Protein AF-A0A3D1F2I0-F1 (afdb_monomer)

Structure (mmCIF, N/CA/C/O backbone):
data_AF-A0A3D1F2I0-F1
#
_entry.id   AF-A0A3D1F2I0-F1
#
loop_
_atom_site.group_PDB
_atom_site.id
_atom_site.type_symbol
_atom_site.label_atom_id
_atom_site.label_alt_id
_atom_site.label_comp_id
_atom_site.label_asym_id
_atom_site.label_entity_id
_atom_site.label_seq_id
_atom_site.pdbx_PDB_ins_code
_atom_site.Cartn_x
_atom_site.Cartn_y
_atom_site.Cartn_z
_atom_site.occupancy
_atom_site.B_iso_or_equiv
_atom_site.auth_seq_id
_atom_site.auth_comp_id
_atom_site.auth_asym_id
_atom_site.auth_atom_id
_atom_site.pdbx_PDB_model_num
ATOM 1 N N . MET A 1 1 ? 7.885 3.239 -92.927 1.00 44.06 1 MET A N 1
ATOM 2 C CA . MET A 1 1 ? 8.370 4.232 -91.947 1.00 44.06 1 MET A CA 1
ATOM 3 C C . MET A 1 1 ? 7.598 3.978 -90.660 1.00 44.06 1 MET A C 1
ATOM 5 O O . MET A 1 1 ? 6.400 4.213 -90.632 1.00 44.06 1 MET A O 1
ATOM 9 N N . TYR A 1 2 ? 8.235 3.319 -89.693 1.00 41.97 2 TYR A N 1
ATOM 10 C CA . TYR A 1 2 ? 7.619 2.844 -88.450 1.00 41.97 2 TYR A CA 1
ATOM 11 C C . TYR A 1 2 ? 7.622 3.965 -87.402 1.00 41.97 2 TYR A C 1
ATOM 13 O O . TYR A 1 2 ? 8.656 4.599 -87.220 1.00 41.97 2 TYR A O 1
ATOM 21 N N . PHE A 1 3 ? 6.512 4.175 -86.692 1.00 39.06 3 PHE A N 1
ATOM 22 C CA . PHE A 1 3 ? 6.498 4.907 -85.421 1.00 39.06 3 PHE A CA 1
ATOM 23 C C . PHE A 1 3 ? 5.594 4.172 -84.427 1.00 39.06 3 PHE A C 1
ATOM 25 O O . PHE A 1 3 ? 4.373 4.289 -84.451 1.00 39.06 3 PHE A O 1
ATOM 32 N N . THR A 1 4 ? 6.220 3.380 -83.563 1.00 42.69 4 THR A N 1
ATOM 33 C CA . THR A 1 4 ? 5.645 2.844 -82.326 1.00 42.69 4 THR A CA 1
ATOM 34 C C . THR A 1 4 ? 5.997 3.799 -81.189 1.00 42.69 4 THR A C 1
ATOM 36 O O . THR A 1 4 ? 7.173 3.971 -80.875 1.00 42.69 4 THR A O 1
ATOM 39 N N . ILE A 1 5 ? 4.991 4.424 -80.573 1.00 47.06 5 ILE A N 1
ATOM 40 C CA . ILE A 1 5 ? 5.146 5.198 -79.335 1.00 47.06 5 ILE A CA 1
ATOM 41 C C . ILE A 1 5 ? 5.092 4.201 -78.173 1.00 47.06 5 ILE A C 1
ATOM 43 O O . ILE A 1 5 ? 4.037 3.653 -77.861 1.00 47.06 5 ILE A O 1
ATOM 47 N N . GLY A 1 6 ? 6.249 3.926 -77.574 1.00 39.78 6 GLY A N 1
ATOM 48 C CA . GLY A 1 6 ? 6.365 3.141 -76.349 1.00 39.78 6 GLY A CA 1
ATOM 49 C C . GLY A 1 6 ? 6.019 3.999 -75.136 1.00 39.78 6 GLY A C 1
ATOM 50 O O . GLY A 1 6 ? 6.684 4.994 -74.863 1.00 39.78 6 GLY A O 1
ATOM 51 N N . CYS A 1 7 ? 4.976 3.610 -74.408 1.00 41.09 7 CYS A N 1
ATOM 52 C CA . CYS A 1 7 ? 4.617 4.193 -73.122 1.00 41.09 7 CYS A CA 1
ATOM 53 C C . CYS A 1 7 ? 5.521 3.571 -72.044 1.00 41.09 7 CYS A C 1
ATOM 55 O O . CYS A 1 7 ? 5.346 2.409 -71.686 1.00 41.09 7 CYS A O 1
ATOM 57 N N . LEU A 1 8 ? 6.519 4.316 -71.558 1.00 40.94 8 LEU A N 1
ATOM 58 C CA . LEU A 1 8 ? 7.359 3.896 -70.434 1.00 40.94 8 LEU A CA 1
ATOM 59 C C . LEU A 1 8 ? 6.608 4.183 -69.124 1.00 40.94 8 LEU A C 1
ATOM 61 O O . LEU A 1 8 ? 6.589 5.309 -68.633 1.00 40.94 8 LEU A O 1
ATOM 65 N N . SER A 1 9 ? 5.965 3.169 -68.5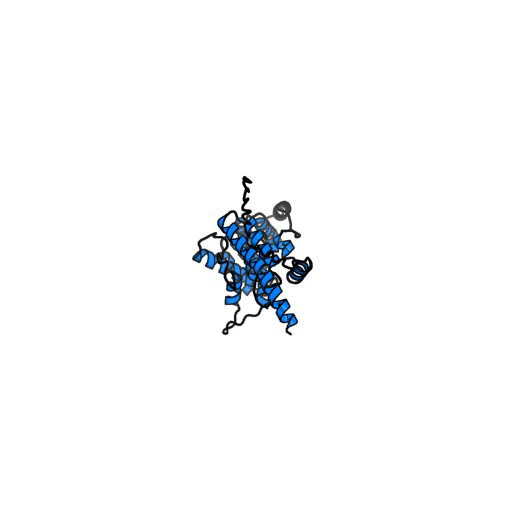53 1.00 44.28 9 SER A N 1
ATOM 66 C CA . SER A 1 9 ? 5.454 3.218 -67.183 1.00 44.28 9 SER A CA 1
ATOM 67 C C . SER A 1 9 ? 6.611 2.993 -66.205 1.00 44.28 9 SER A C 1
ATOM 69 O O . SER A 1 9 ? 7.047 1.858 -66.009 1.00 44.28 9 SER A O 1
ATOM 71 N N . LEU A 1 10 ? 7.119 4.070 -65.594 1.00 44.94 10 LEU A N 1
ATOM 72 C CA . LEU A 1 10 ? 7.997 3.987 -64.424 1.00 44.94 10 LEU A CA 1
ATOM 73 C C . LEU A 1 10 ? 7.188 3.414 -63.246 1.00 44.94 10 LEU A C 1
ATOM 75 O O . LEU A 1 10 ? 6.379 4.119 -62.644 1.00 44.94 10 LEU A O 1
ATOM 79 N N . LEU A 1 11 ? 7.412 2.144 -62.898 1.00 45.56 11 LEU A N 1
ATOM 80 C CA . LEU A 1 11 ? 7.048 1.636 -61.577 1.00 45.56 11 LEU A CA 1
ATOM 81 C C . LEU A 1 11 ? 8.042 2.212 -60.564 1.00 45.56 11 LEU A C 1
ATOM 83 O O . LEU A 1 11 ? 9.173 1.745 -60.448 1.00 45.56 11 LEU A O 1
ATOM 87 N N . ALA A 1 12 ? 7.618 3.235 -59.827 1.00 46.94 12 ALA A N 1
ATOM 88 C CA . ALA A 1 12 ? 8.299 3.656 -58.615 1.00 46.94 12 ALA A CA 1
ATOM 89 C C . ALA A 1 12 ? 8.038 2.601 -57.529 1.00 46.94 12 ALA A C 1
ATOM 91 O O . ALA A 1 12 ? 7.019 2.632 -56.842 1.00 46.94 12 ALA A O 1
ATOM 92 N N . THR A 1 13 ? 8.943 1.633 -57.394 1.00 48.28 13 THR A N 1
ATOM 93 C CA . THR A 1 13 ? 8.985 0.739 -56.235 1.00 48.28 13 THR A CA 1
ATOM 94 C C . THR A 1 13 ? 9.363 1.560 -55.009 1.00 48.28 13 THR A C 1
ATOM 96 O O . THR A 1 13 ? 10.539 1.821 -54.756 1.00 48.28 13 THR A O 1
ATOM 99 N N . THR A 1 14 ? 8.360 2.002 -54.255 1.00 50.38 14 THR A N 1
ATOM 100 C CA . THR A 1 14 ? 8.545 2.544 -52.911 1.00 50.38 14 THR A CA 1
ATOM 101 C C . THR A 1 14 ? 9.116 1.435 -52.033 1.00 50.38 14 THR A C 1
ATOM 103 O O . THR A 1 14 ? 8.399 0.514 -51.642 1.00 50.38 14 THR A O 1
ATOM 106 N N . LEU A 1 15 ? 10.419 1.504 -51.761 1.00 45.72 15 LEU A N 1
ATOM 107 C CA . LEU A 1 15 ? 11.081 0.716 -50.728 1.00 45.72 15 LEU A CA 1
ATOM 108 C C . LEU A 1 15 ? 10.482 1.133 -49.382 1.00 45.72 15 LEU A C 1
ATOM 110 O O . LEU A 1 15 ? 10.915 2.107 -48.770 1.00 45.72 15 LEU A O 1
ATOM 114 N N . LEU A 1 16 ? 9.439 0.425 -48.949 1.00 46.50 16 LEU A N 1
ATOM 115 C CA . LEU A 1 16 ? 9.000 0.481 -47.564 1.00 46.50 16 LEU A CA 1
ATOM 116 C C . LEU A 1 16 ? 10.173 -0.028 -46.715 1.00 46.50 16 LEU A C 1
ATOM 118 O O . LEU A 1 16 ? 10.700 -1.105 -47.015 1.00 46.50 16 LEU A O 1
ATOM 122 N N . PRO A 1 17 ? 10.634 0.724 -45.701 1.00 43.97 17 PRO A N 1
ATOM 123 C CA . PRO A 1 17 ? 11.661 0.223 -44.807 1.00 43.97 17 PRO A CA 1
ATOM 124 C C . PRO A 1 17 ? 11.148 -1.075 -44.186 1.00 43.97 17 PRO A C 1
ATOM 126 O O . PRO A 1 17 ? 10.038 -1.117 -43.656 1.00 43.97 17 PRO A O 1
ATOM 129 N N . ASN A 1 18 ? 11.958 -2.130 -44.301 1.00 41.53 18 ASN A N 1
ATOM 130 C CA . ASN A 1 18 ? 11.764 -3.402 -43.620 1.00 41.53 18 ASN A CA 1
ATOM 131 C C . ASN A 1 18 ? 11.597 -3.108 -42.126 1.00 41.53 18 ASN A C 1
ATOM 133 O O . ASN A 1 18 ? 12.578 -2.939 -41.403 1.00 41.53 18 ASN A O 1
ATOM 137 N N . GLN A 1 19 ? 10.355 -3.021 -41.658 1.00 46.47 19 GLN A N 1
ATOM 138 C CA . GLN A 1 19 ? 10.076 -3.184 -40.246 1.00 46.47 19 GLN A CA 1
ATOM 139 C C . GLN A 1 19 ? 10.344 -4.656 -39.972 1.00 46.47 19 GLN A C 1
ATOM 141 O O . GLN A 1 19 ? 9.525 -5.516 -40.290 1.00 46.47 19 GLN A O 1
ATOM 146 N N . GLN A 1 20 ? 11.542 -4.951 -39.466 1.00 43.06 20 GLN A N 1
ATOM 147 C CA . GLN A 1 20 ? 11.802 -6.221 -38.812 1.00 43.06 20 GLN A CA 1
ATOM 148 C C . GLN A 1 20 ? 10.782 -6.334 -37.682 1.00 43.06 20 GLN A C 1
ATOM 150 O O . GLN A 1 20 ? 10.928 -5.733 -36.621 1.00 43.06 20 GLN A O 1
ATOM 155 N N . LEU A 1 21 ? 9.700 -7.059 -37.950 1.00 39.22 21 LEU A N 1
ATOM 156 C CA . LEU A 1 21 ? 8.831 -7.583 -36.919 1.00 39.22 21 LEU A CA 1
ATOM 157 C C . LEU A 1 21 ? 9.685 -8.605 -36.176 1.00 39.22 21 LEU A C 1
ATOM 159 O O . LEU A 1 21 ? 9.791 -9.757 -36.595 1.00 39.22 21 LEU A O 1
ATOM 163 N N . ASN A 1 22 ? 10.359 -8.159 -35.117 1.00 44.41 22 ASN A N 1
ATOM 164 C CA . ASN A 1 22 ? 10.909 -9.064 -34.126 1.00 44.41 22 ASN A CA 1
ATOM 165 C C . ASN A 1 22 ? 9.709 -9.814 -33.550 1.00 44.41 22 ASN A C 1
ATOM 167 O O . ASN A 1 22 ? 8.973 -9.294 -32.717 1.00 44.41 22 ASN A O 1
ATOM 171 N N . ALA A 1 23 ? 9.449 -11.012 -34.065 1.00 41.16 23 ALA A N 1
ATOM 172 C CA . ALA A 1 23 ? 8.547 -11.949 -33.431 1.00 41.16 23 ALA A CA 1
ATOM 173 C C . ALA A 1 23 ? 9.254 -12.410 -32.155 1.00 41.16 23 ALA A C 1
ATOM 175 O O . ALA A 1 23 ? 10.029 -13.363 -32.168 1.00 41.16 23 ALA A O 1
ATOM 176 N N . CYS A 1 24 ? 9.081 -11.670 -31.066 1.00 53.47 24 CYS A N 1
ATOM 177 C CA . CYS A 1 24 ? 9.598 -12.099 -29.779 1.00 53.47 24 CYS A CA 1
ATOM 178 C C . CYS A 1 24 ? 8.828 -13.362 -29.379 1.00 53.47 24 CYS A C 1
ATOM 180 O O . CYS A 1 24 ? 7.626 -13.477 -29.627 1.00 53.47 24 CYS A O 1
ATOM 182 N N . ALA A 1 25 ? 9.533 -14.341 -28.820 1.00 46.47 25 ALA A N 1
ATOM 183 C CA . ALA A 1 25 ? 8.951 -15.595 -28.366 1.00 46.47 25 ALA A CA 1
ATOM 184 C C . ALA A 1 25 ? 8.123 -15.343 -27.095 1.00 46.47 25 ALA A C 1
ATOM 186 O O . ALA A 1 25 ? 8.562 -15.612 -25.982 1.00 46.47 25 ALA A O 1
ATOM 187 N N . TRP A 1 26 ? 6.947 -14.737 -27.260 1.00 58.66 26 TRP A N 1
ATOM 188 C CA . TRP A 1 26 ? 5.957 -14.587 -26.205 1.00 58.66 26 TRP A CA 1
ATOM 189 C C . TRP A 1 26 ? 5.126 -15.862 -26.166 1.00 58.66 26 TRP A C 1
ATOM 191 O O . TRP A 1 26 ? 4.316 -16.109 -27.060 1.00 58.66 26 TRP A O 1
ATOM 201 N N . ASP A 1 27 ? 5.311 -16.665 -25.129 1.00 53.78 27 ASP A N 1
ATOM 202 C CA . ASP A 1 27 ? 4.485 -17.835 -24.878 1.00 53.78 27 ASP A CA 1
ATOM 203 C C . ASP A 1 27 ? 3.740 -17.725 -23.544 1.00 53.78 27 ASP A C 1
ATOM 205 O O . ASP A 1 27 ? 3.963 -16.844 -22.705 1.00 53.78 27 ASP A O 1
ATOM 209 N N . TYR A 1 28 ? 2.772 -18.619 -23.375 1.00 53.56 28 TYR A N 1
ATOM 210 C CA . TYR A 1 28 ? 2.007 -18.732 -22.140 1.00 53.56 28 TYR A CA 1
ATOM 211 C C . TYR A 1 28 ? 2.905 -19.105 -20.946 1.00 53.56 28 TYR A C 1
ATOM 213 O O . TYR A 1 28 ? 2.642 -18.684 -19.814 1.00 53.56 28 TYR A O 1
ATOM 221 N N . ASP A 1 29 ? 3.988 -19.836 -21.213 1.00 55.31 29 ASP A N 1
ATOM 222 C CA . ASP A 1 29 ? 4.921 -20.345 -20.212 1.00 55.31 29 ASP A CA 1
ATOM 223 C C . ASP A 1 29 ? 5.680 -19.210 -19.521 1.00 55.31 29 ASP A C 1
ATOM 225 O O . ASP A 1 29 ? 5.807 -19.218 -18.296 1.00 55.31 29 ASP A O 1
ATOM 229 N N . THR A 1 30 ? 6.042 -18.150 -20.250 1.00 66.31 30 THR A N 1
ATOM 230 C CA . THR A 1 30 ? 6.640 -16.939 -19.671 1.00 66.31 30 THR A CA 1
ATOM 231 C C . THR A 1 30 ? 5.743 -16.336 -18.586 1.00 66.31 30 THR A C 1
ATOM 233 O O . THR A 1 30 ? 6.199 -16.084 -17.472 1.00 66.31 30 THR A O 1
ATOM 236 N N . ILE A 1 31 ? 4.440 -16.173 -18.849 1.00 64.81 31 ILE A N 1
ATOM 237 C CA . ILE A 1 31 ? 3.486 -15.627 -17.865 1.00 64.81 31 ILE A CA 1
ATOM 238 C C . ILE A 1 31 ? 3.299 -16.583 -16.681 1.00 64.81 31 ILE A C 1
ATOM 240 O O . ILE A 1 31 ? 3.189 -16.127 -15.538 1.00 64.81 31 ILE A O 1
ATOM 244 N N . ALA A 1 32 ? 3.241 -17.892 -16.935 1.00 65.88 32 ALA A N 1
ATOM 245 C CA . ALA A 1 32 ? 3.118 -18.897 -15.885 1.00 65.88 32 ALA A CA 1
ATOM 246 C C . ALA A 1 32 ? 4.327 -18.869 -14.932 1.00 65.88 32 ALA A C 1
ATOM 248 O O . ALA A 1 32 ? 4.151 -18.900 -13.712 1.00 65.88 32 ALA A O 1
ATOM 249 N N . MET A 1 33 ? 5.538 -18.710 -15.473 1.00 70.12 33 MET A N 1
ATOM 250 C CA . MET A 1 33 ? 6.770 -18.570 -14.697 1.00 70.12 33 MET A CA 1
ATOM 251 C C . MET A 1 33 ? 6.784 -17.289 -13.851 1.00 70.12 33 MET A C 1
ATOM 253 O O . MET A 1 33 ? 7.115 -17.348 -12.663 1.00 70.12 33 MET A O 1
ATOM 257 N N . GLU A 1 34 ? 6.382 -16.137 -14.408 1.00 72.62 34 GLU A N 1
ATOM 258 C CA . GLU A 1 34 ? 6.327 -14.891 -13.622 1.00 72.62 34 GLU A CA 1
ATOM 259 C C . GLU A 1 34 ? 5.325 -15.014 -12.456 1.00 72.62 34 GLU A C 1
ATOM 261 O O . GLU A 1 34 ? 5.609 -14.592 -11.332 1.00 72.62 34 GLU A O 1
ATOM 266 N N . ARG A 1 35 ? 4.171 -15.655 -12.702 1.00 76.50 35 ARG A N 1
ATOM 267 C CA . ARG A 1 35 ? 3.141 -15.923 -11.682 1.00 76.50 35 ARG A CA 1
ATOM 268 C C . ARG A 1 35 ? 3.618 -16.876 -10.590 1.00 76.50 35 ARG A C 1
ATOM 270 O O . ARG A 1 35 ? 3.221 -16.710 -9.443 1.00 76.50 35 ARG A O 1
ATOM 277 N N . GLN A 1 36 ? 4.472 -17.848 -10.907 1.00 78.69 36 GLN A N 1
ATOM 278 C CA . GLN A 1 36 ? 5.067 -18.712 -9.885 1.00 78.69 36 GLN A CA 1
ATOM 279 C C . GLN A 1 36 ? 5.984 -17.914 -8.945 1.00 78.69 36 GLN A C 1
ATOM 281 O O . GLN A 1 36 ? 6.032 -18.180 -7.744 1.00 78.69 36 GLN A O 1
ATOM 286 N N . ARG A 1 37 ? 6.714 -16.931 -9.484 1.00 73.94 37 ARG A N 1
ATOM 287 C CA . ARG A 1 37 ? 7.672 -16.115 -8.725 1.00 73.94 37 ARG A CA 1
ATOM 288 C C . ARG A 1 37 ? 6.997 -15.051 -7.864 1.00 73.94 37 ARG A C 1
ATOM 290 O O . ARG A 1 37 ? 7.435 -14.822 -6.736 1.00 73.94 37 ARG A O 1
ATOM 297 N N . PHE A 1 38 ? 5.942 -14.431 -8.383 1.00 78.00 38 PHE A N 1
ATOM 298 C CA . PHE A 1 38 ? 5.102 -13.479 -7.662 1.00 78.00 38 PHE A CA 1
ATOM 299 C C . PHE A 1 38 ? 3.643 -13.947 -7.691 1.00 78.00 38 PHE A C 1
ATOM 301 O O . PHE A 1 38 ? 2.839 -13.403 -8.459 1.00 78.00 38 PHE A O 1
ATOM 308 N N . PRO A 1 39 ? 3.292 -14.955 -6.867 1.00 79.81 39 PRO A N 1
ATOM 309 C CA . PRO A 1 39 ? 1.919 -15.422 -6.768 1.00 79.81 39 PRO A CA 1
ATOM 310 C C . PRO A 1 39 ? 0.987 -14.258 -6.452 1.00 79.81 39 PRO A C 1
ATOM 312 O O . PRO A 1 39 ? 1.333 -13.378 -5.664 1.00 79.81 39 PRO A O 1
ATOM 315 N N . GLU A 1 40 ? -0.197 -14.264 -7.061 1.00 85.25 40 GLU A N 1
ATOM 316 C CA . GLU A 1 40 ? -1.268 -13.287 -6.829 1.00 85.25 40 GLU A CA 1
ATOM 317 C C . GLU A 1 40 ? -1.004 -11.867 -7.355 1.00 85.25 40 GLU A C 1
ATOM 319 O O . GLU A 1 40 ? -1.910 -11.035 -7.323 1.00 85.25 40 GLU A O 1
ATOM 324 N N . ALA A 1 41 ? 0.199 -11.552 -7.855 1.00 88.81 41 ALA A N 1
ATOM 325 C CA . ALA A 1 41 ? 0.503 -10.207 -8.345 1.00 88.81 41 ALA A CA 1
ATOM 326 C C . ALA A 1 41 ? -0.413 -9.804 -9.503 1.00 88.81 41 ALA A C 1
ATOM 328 O O . ALA A 1 41 ? -0.938 -8.695 -9.532 1.00 88.81 41 ALA A O 1
ATOM 329 N N . HIS A 1 42 ? -0.651 -10.726 -10.435 1.00 88.06 42 HIS A N 1
ATOM 330 C CA . HIS A 1 42 ? -1.567 -10.486 -11.540 1.00 88.06 42 HIS A CA 1
ATOM 331 C C . HIS A 1 42 ? -2.999 -10.252 -11.046 1.00 88.06 42 HIS A C 1
ATOM 333 O O . HIS A 1 42 ? -3.621 -9.265 -11.429 1.00 88.06 42 HIS A O 1
ATOM 339 N N . GLU A 1 43 ? -3.493 -11.138 -10.184 1.00 90.69 43 GLU A N 1
ATOM 340 C CA . GLU A 1 43 ? -4.825 -11.108 -9.584 1.00 90.69 43 GLU A CA 1
ATOM 341 C C . GLU A 1 43 ? -5.065 -9.795 -8.829 1.00 90.69 43 GLU A C 1
ATOM 343 O O . GLU A 1 43 ? -6.107 -9.163 -8.999 1.00 90.69 43 GLU A O 1
ATOM 348 N N . LEU A 1 44 ? -4.079 -9.341 -8.054 1.00 93.50 44 LEU A N 1
ATOM 349 C CA . LEU A 1 44 ? -4.131 -8.076 -7.327 1.00 93.50 44 LEU A CA 1
ATOM 350 C C . LEU A 1 44 ? -4.130 -6.873 -8.272 1.00 93.50 44 LEU A C 1
ATOM 352 O O . LEU A 1 44 ? -4.969 -5.996 -8.098 1.00 93.50 44 LEU A O 1
ATOM 356 N N . ILE A 1 45 ? -3.271 -6.846 -9.300 1.00 93.44 45 ILE A N 1
ATOM 357 C CA . ILE A 1 45 ? -3.237 -5.756 -10.297 1.00 93.44 45 ILE A CA 1
ATOM 358 C C . ILE A 1 45 ? -4.595 -5.606 -10.995 1.00 93.44 45 ILE A C 1
ATOM 360 O O . ILE A 1 45 ? -5.087 -4.492 -11.176 1.00 93.44 45 ILE A O 1
ATOM 364 N N . VAL A 1 46 ? -5.221 -6.716 -11.393 1.00 90.56 46 VAL A N 1
ATOM 365 C CA . VAL A 1 46 ? -6.501 -6.678 -12.122 1.00 90.56 46 VAL A CA 1
ATOM 366 C C . VAL A 1 46 ? -7.723 -6.608 -11.202 1.00 90.56 46 VAL A C 1
ATOM 368 O O . VAL A 1 46 ? -8.843 -6.476 -11.688 1.00 90.56 46 VAL A O 1
ATOM 371 N N . GLY A 1 47 ? -7.535 -6.678 -9.881 1.00 90.69 47 GLY A N 1
ATOM 372 C CA . GLY A 1 47 ? -8.624 -6.646 -8.905 1.00 90.69 47 GLY A CA 1
ATOM 373 C C . GLY A 1 47 ? -9.411 -7.953 -8.772 1.00 90.69 47 GLY A C 1
ATOM 374 O O . GLY A 1 47 ? -10.490 -7.947 -8.183 1.00 90.69 47 GLY A O 1
ATOM 375 N N . TYR A 1 48 ? -8.895 -9.064 -9.301 1.00 91.19 48 TYR A N 1
ATOM 376 C CA . TYR A 1 48 ? -9.528 -10.381 -9.255 1.00 91.19 48 TYR A CA 1
ATOM 377 C C . TYR A 1 48 ? -9.079 -11.171 -8.019 1.00 91.19 48 TYR A C 1
ATOM 379 O O . TYR A 1 48 ? -8.325 -12.135 -8.104 1.00 91.19 48 TYR A O 1
ATOM 387 N N . PHE A 1 49 ? -9.530 -10.744 -6.841 1.00 91.06 49 PHE A N 1
ATOM 388 C CA . PHE A 1 49 ? -9.247 -11.422 -5.575 1.00 91.06 49 PHE A CA 1
ATOM 389 C C . PHE A 1 49 ? -10.414 -11.279 -4.596 1.00 91.06 49 PHE A C 1
ATOM 391 O O . PHE A 1 49 ? -11.254 -10.387 -4.724 1.00 91.06 49 PHE A O 1
ATOM 398 N N . VAL A 1 50 ? -10.468 -12.169 -3.602 1.00 90.62 50 VAL A N 1
ATOM 399 C CA . VAL A 1 50 ? -11.516 -12.146 -2.575 1.00 90.62 50 VAL A CA 1
ATOM 400 C C . VAL A 1 50 ? -11.409 -10.862 -1.756 1.00 90.62 50 VAL A C 1
ATOM 402 O O . VAL A 1 50 ? -10.397 -10.616 -1.098 1.00 90.62 50 VAL A O 1
ATOM 405 N N . ARG A 1 51 ? -12.477 -10.066 -1.775 1.00 89.25 51 ARG A N 1
ATOM 406 C CA . ARG A 1 51 ? -12.648 -8.865 -0.959 1.00 89.25 51 ARG A CA 1
ATOM 407 C C . ARG A 1 51 ? -14.118 -8.664 -0.625 1.00 89.25 51 ARG A C 1
ATOM 409 O O . ARG A 1 51 ? -15.001 -9.187 -1.304 1.00 89.25 51 ARG A O 1
ATOM 416 N N . HIS A 1 52 ? -14.369 -7.898 0.422 1.00 93.75 52 HIS A N 1
ATOM 417 C CA . HIS A 1 52 ? -15.719 -7.506 0.785 1.00 93.75 52 HIS A CA 1
ATOM 418 C C . HIS A 1 52 ? -16.198 -6.315 -0.055 1.00 93.75 52 HIS A C 1
ATOM 420 O O . HIS A 1 52 ? -15.387 -5.514 -0.515 1.00 93.75 52 HIS A O 1
ATOM 426 N N . SER A 1 53 ? -17.512 -6.221 -0.262 1.00 94.31 53 SER A N 1
ATOM 427 C CA . SER A 1 53 ? -18.152 -5.080 -0.920 1.00 94.31 53 SER A CA 1
ATOM 428 C C . SER A 1 53 ? -18.357 -3.913 0.045 1.00 94.31 53 SER A C 1
ATOM 430 O O . SER A 1 53 ? -18.359 -4.090 1.263 1.00 94.31 53 SER A O 1
ATOM 432 N N . ASP A 1 54 ? -18.641 -2.734 -0.493 1.00 96.00 54 ASP A N 1
ATOM 433 C CA . ASP A 1 54 ? -19.004 -1.561 0.308 1.00 96.00 54 ASP A CA 1
ATOM 434 C C . ASP A 1 54 ? -20.220 -1.847 1.201 1.00 96.00 54 ASP A C 1
ATOM 436 O O . ASP A 1 54 ? -20.217 -1.518 2.384 1.00 96.00 54 ASP A O 1
ATOM 440 N N . ALA A 1 55 ? -21.218 -2.570 0.679 1.00 98.12 55 ALA A N 1
ATOM 441 C CA . ALA A 1 55 ? -22.391 -2.994 1.447 1.00 98.12 55 ALA A CA 1
ATOM 442 C C . ALA A 1 55 ? -22.021 -3.848 2.673 1.00 98.12 55 ALA A C 1
ATOM 444 O O . ALA A 1 55 ? -22.648 -3.733 3.725 1.00 98.12 55 ALA A O 1
ATOM 445 N N . TYR A 1 56 ? -20.980 -4.681 2.574 1.00 98.00 56 TYR A N 1
ATOM 446 C CA . TYR A 1 56 ? -20.481 -5.430 3.725 1.00 98.00 56 TYR A CA 1
ATOM 447 C C . TYR A 1 56 ? -19.870 -4.506 4.782 1.00 98.00 56 TYR A C 1
ATOM 449 O O . TYR A 1 56 ? -20.110 -4.701 5.973 1.00 98.00 56 TYR A O 1
ATOM 457 N N . TYR A 1 57 ? -19.086 -3.505 4.377 1.00 98.12 57 TYR A N 1
ATOM 458 C CA . TYR A 1 57 ? -18.472 -2.568 5.321 1.00 98.12 57 TYR A CA 1
ATOM 459 C C . TYR A 1 57 ? -19.504 -1.636 5.962 1.00 98.12 57 TYR A C 1
ATOM 461 O O . TYR A 1 57 ? -19.428 -1.394 7.166 1.00 98.12 57 TYR A O 1
ATOM 469 N N . GLN A 1 58 ? -20.521 -1.207 5.210 1.00 98.69 58 GLN A N 1
ATOM 470 C CA . GLN A 1 58 ? -21.681 -0.486 5.746 1.00 98.69 58 GLN A CA 1
ATOM 471 C C . GLN A 1 58 ? -22.403 -1.326 6.805 1.00 98.69 58 GLN A C 1
ATOM 473 O O . GLN A 1 58 ? -22.547 -0.887 7.947 1.00 98.69 58 GLN A O 1
ATOM 478 N N . TRP A 1 59 ? -22.750 -2.575 6.470 1.00 98.56 59 TRP A N 1
ATOM 479 C CA . TRP A 1 59 ? -23.347 -3.512 7.422 1.00 98.56 59 TRP A CA 1
ATOM 480 C C . TRP A 1 59 ? -22.465 -3.717 8.658 1.00 98.56 59 TRP A C 1
ATOM 482 O O . TRP A 1 59 ? -22.970 -3.720 9.779 1.00 98.56 59 TRP A O 1
ATOM 492 N N . ARG A 1 60 ? -21.144 -3.866 8.484 1.00 98.50 60 ARG A N 1
ATOM 493 C CA . ARG A 1 60 ? -20.210 -4.063 9.600 1.00 98.50 60 ARG A CA 1
ATOM 494 C C . ARG A 1 60 ? -20.251 -2.867 10.552 1.00 98.50 60 ARG A C 1
ATOM 496 O O . ARG A 1 60 ? -20.305 -3.076 11.759 1.00 98.50 60 ARG A O 1
ATOM 503 N N . ILE A 1 61 ? -20.267 -1.637 10.040 1.00 98.69 61 ILE A N 1
ATOM 504 C CA . ILE A 1 61 ? -20.395 -0.433 10.874 1.00 98.69 61 ILE A CA 1
ATOM 505 C C . ILE A 1 61 ? -21.721 -0.461 11.634 1.00 98.69 61 ILE A C 1
ATOM 507 O O . ILE A 1 61 ? -21.721 -0.372 12.862 1.00 98.69 61 ILE A O 1
ATOM 511 N N . GLU A 1 62 ? -22.839 -0.636 10.929 1.00 98.44 62 GLU A N 1
ATOM 512 C CA . GLU A 1 62 ? -24.174 -0.669 11.534 1.00 98.44 62 GLU A CA 1
ATOM 513 C C . GLU A 1 62 ? -24.277 -1.730 12.631 1.00 98.44 62 GLU A C 1
ATOM 515 O O . GLU A 1 62 ? -24.757 -1.456 13.732 1.00 98.44 62 GLU A O 1
ATOM 520 N N . ASP A 1 63 ? -23.778 -2.934 12.362 1.00 98.56 63 ASP A N 1
ATOM 521 C CA . ASP A 1 63 ? -23.823 -4.049 13.292 1.00 98.56 63 ASP A CA 1
ATOM 522 C C . ASP A 1 63 ? -23.016 -3.779 14.567 1.00 98.56 63 ASP A C 1
ATOM 524 O O . ASP A 1 63 ? -23.514 -3.974 15.678 1.00 98.56 63 ASP A O 1
ATOM 528 N N . ARG A 1 64 ? -21.795 -3.251 14.433 1.00 98.50 64 ARG A N 1
ATOM 529 C CA . ARG A 1 64 ? -20.941 -2.908 15.580 1.00 98.50 64 ARG A CA 1
ATOM 530 C C . ARG A 1 64 ? -21.494 -1.732 16.379 1.00 98.50 64 ARG A C 1
ATOM 532 O O . ARG A 1 64 ? -21.378 -1.712 17.608 1.00 98.50 64 ARG A O 1
ATOM 539 N N . LEU A 1 65 ? -22.153 -0.782 15.715 1.00 97.69 65 LEU A N 1
ATOM 540 C CA . LEU A 1 65 ? -22.768 0.370 16.368 1.00 97.69 65 LEU A CA 1
ATOM 541 C C . LEU A 1 65 ? -24.003 0.017 17.211 1.00 97.69 65 LEU A C 1
ATOM 543 O O . LEU A 1 65 ? -24.291 0.777 18.139 1.00 97.69 65 LEU A O 1
ATOM 547 N N . LYS A 1 66 ? -24.654 -1.139 16.994 1.00 98.25 66 LYS A N 1
ATOM 548 C CA . LYS A 1 66 ? -25.725 -1.653 17.880 1.00 98.25 66 LYS A CA 1
ATOM 549 C C . LYS A 1 66 ? -25.251 -1.868 19.316 1.00 98.25 66 LYS A C 1
ATOM 551 O O . LYS A 1 66 ? -26.041 -1.752 20.248 1.00 98.25 66 LYS A O 1
ATOM 556 N N . THR A 1 67 ? -23.968 -2.186 19.507 1.00 98.25 67 THR A N 1
ATOM 557 C CA . THR A 1 67 ? -23.390 -2.254 20.852 1.00 98.25 67 THR A CA 1
ATOM 558 C C . THR A 1 67 ? -23.294 -0.829 21.406 1.00 98.25 67 THR A C 1
ATOM 560 O O . THR A 1 67 ? -22.685 0.019 20.746 1.00 98.25 67 THR A O 1
ATOM 563 N N . PRO A 1 68 ? -23.866 -0.526 22.588 1.00 97.00 68 PRO A N 1
ATOM 564 C CA . PRO A 1 68 ? -23.790 0.809 23.176 1.00 97.00 68 PRO A CA 1
ATOM 565 C C . PRO A 1 68 ? -22.342 1.275 23.337 1.00 97.00 68 PRO A C 1
ATOM 567 O O . PRO A 1 68 ? -21.471 0.471 23.662 1.00 97.00 68 PRO A O 1
ATOM 570 N N . PHE A 1 69 ? -22.085 2.574 23.162 1.00 93.94 69 PHE A N 1
ATOM 571 C CA . PHE A 1 69 ? -20.734 3.154 23.187 1.00 93.94 69 PHE A CA 1
ATOM 572 C C . PHE A 1 69 ? -19.885 2.682 24.381 1.00 93.94 69 PHE A C 1
ATOM 574 O O . PHE A 1 69 ? -18.765 2.213 24.182 1.00 93.94 69 PHE A O 1
ATOM 581 N N . GLY A 1 70 ? -20.429 2.718 25.603 1.00 94.12 70 GLY A N 1
ATOM 582 C CA . GLY A 1 70 ? -19.718 2.285 26.814 1.00 94.12 70 GLY A CA 1
ATOM 583 C C . GLY A 1 70 ? -19.311 0.807 26.814 1.00 94.12 70 GLY A C 1
ATOM 584 O O . GLY A 1 70 ? -18.285 0.465 27.391 1.00 94.12 70 GLY A O 1
ATOM 585 N N . ASN A 1 71 ? -20.043 -0.038 26.085 1.00 97.12 71 ASN A N 1
ATOM 586 C CA . ASN A 1 71 ? -19.872 -1.492 26.074 1.00 97.12 71 ASN A CA 1
ATOM 587 C C . ASN A 1 71 ? -19.109 -2.007 24.845 1.00 97.12 71 ASN A C 1
ATOM 589 O O . ASN A 1 71 ? -18.868 -3.209 24.745 1.00 97.12 71 ASN A O 1
ATOM 593 N N . ARG A 1 72 ? -18.753 -1.131 23.894 1.00 96.50 72 ARG A N 1
ATOM 594 C CA . ARG A 1 72 ? -17.977 -1.537 22.716 1.00 96.50 72 ARG A CA 1
ATOM 595 C C . ARG A 1 72 ? -16.589 -2.019 23.122 1.00 96.50 72 ARG A C 1
ATOM 597 O O . ARG A 1 72 ? -15.953 -1.410 23.979 1.00 96.50 72 ARG A O 1
ATOM 604 N N . THR A 1 73 ? -16.118 -3.085 22.486 1.00 97.00 73 THR A N 1
ATOM 605 C CA . THR A 1 73 ? -14.785 -3.662 22.722 1.00 97.00 73 THR A CA 1
ATOM 606 C C . THR A 1 73 ? -13.735 -3.061 21.777 1.00 97.00 73 THR A C 1
ATOM 608 O O . THR A 1 73 ? -14.103 -2.554 20.713 1.00 97.00 73 THR A O 1
ATOM 611 N N . PRO A 1 74 ? -12.428 -3.162 22.090 1.00 96.56 74 PRO A N 1
ATOM 612 C CA . PRO A 1 74 ? -11.361 -2.712 21.190 1.00 96.56 74 PRO A CA 1
ATOM 613 C C . PRO A 1 74 ? -11.470 -3.291 19.773 1.00 96.56 74 PRO A C 1
ATOM 615 O O . PRO A 1 74 ? -11.300 -2.564 18.800 1.00 96.56 74 PRO A O 1
ATOM 618 N N . ALA A 1 75 ? -11.826 -4.574 19.650 1.00 96.19 75 ALA A N 1
ATOM 619 C CA . ALA A 1 75 ? -11.986 -5.236 18.356 1.00 96.19 75 ALA A CA 1
ATOM 620 C C . ALA A 1 75 ? -13.158 -4.660 17.542 1.00 96.19 75 ALA A C 1
ATOM 622 O O . ALA A 1 75 ? -13.078 -4.554 16.322 1.00 96.19 75 ALA A O 1
ATOM 623 N N . GLN A 1 76 ? -14.244 -4.239 18.202 1.00 98.00 76 GLN A N 1
ATOM 624 C CA . GLN A 1 76 ? -15.345 -3.566 17.509 1.00 98.00 76 GLN A CA 1
ATOM 625 C C . GLN A 1 76 ? -14.934 -2.173 17.019 1.00 98.00 76 GLN A C 1
ATOM 627 O O . GLN A 1 76 ? -15.390 -1.752 15.961 1.00 98.00 76 GLN A O 1
ATOM 632 N N . TYR A 1 77 ? -14.063 -1.471 17.751 1.00 98.31 77 TYR A N 1
ATOM 633 C CA . TYR A 1 77 ? -13.471 -0.217 17.280 1.00 98.31 77 TYR A CA 1
ATOM 634 C C . TYR A 1 77 ? -12.567 -0.429 16.062 1.00 98.31 77 TYR A C 1
ATOM 636 O O . TYR A 1 77 ? -12.662 0.349 15.115 1.00 98.31 77 TYR A O 1
ATOM 644 N N . ASP A 1 78 ? -11.751 -1.488 16.052 1.00 97.75 78 ASP A N 1
ATOM 645 C CA . ASP A 1 78 ? -10.954 -1.864 14.876 1.00 97.75 78 ASP A CA 1
ATOM 646 C C . ASP A 1 78 ? -11.848 -2.145 13.666 1.00 97.75 78 ASP A C 1
ATOM 648 O O . ASP A 1 78 ? -11.632 -1.588 12.591 1.00 97.75 78 ASP A O 1
ATOM 652 N N . ASP A 1 79 ? -12.899 -2.948 13.856 1.00 98.25 79 ASP A N 1
ATOM 653 C CA . ASP A 1 79 ? -13.862 -3.272 12.804 1.00 98.25 79 ASP A CA 1
ATOM 654 C C . ASP A 1 79 ? -14.536 -2.024 12.222 1.00 98.25 79 ASP A C 1
ATOM 656 O O . ASP A 1 79 ? -14.684 -1.930 11.003 1.00 98.25 79 ASP A O 1
ATOM 660 N N . ILE A 1 80 ? -14.943 -1.079 13.077 1.00 98.69 80 ILE A N 1
ATOM 661 C CA . ILE A 1 80 ? -15.572 0.179 12.658 1.00 98.69 80 ILE A CA 1
ATOM 662 C C . ILE A 1 80 ? -14.562 1.062 11.917 1.00 98.69 80 ILE A C 1
ATOM 664 O O . ILE A 1 80 ? -14.877 1.565 10.842 1.00 98.69 80 ILE A O 1
ATOM 668 N N . ALA A 1 81 ? -13.356 1.247 12.462 1.00 98.56 81 ALA A N 1
ATOM 669 C CA . ALA A 1 81 ? -12.348 2.122 11.868 1.00 98.56 81 ALA A CA 1
ATOM 670 C C . ALA A 1 81 ? -11.895 1.613 10.492 1.00 98.56 81 ALA A C 1
ATOM 672 O O . ALA A 1 81 ? -11.899 2.371 9.526 1.00 98.56 81 ALA A O 1
ATOM 673 N N . VAL A 1 82 ? -11.594 0.314 10.378 1.00 98.00 82 VAL A N 1
ATOM 674 C CA . VAL A 1 82 ? -11.241 -0.316 9.096 1.00 98.00 82 VAL A CA 1
ATOM 675 C C . VAL A 1 82 ? -12.392 -0.210 8.100 1.00 98.00 82 VAL A C 1
ATOM 677 O O . VAL A 1 82 ? -12.154 0.049 6.925 1.00 98.00 82 VAL A O 1
ATOM 680 N N . ALA A 1 83 ? -13.639 -0.393 8.540 1.00 98.38 83 ALA A N 1
ATOM 681 C CA . ALA A 1 83 ? -14.787 -0.268 7.650 1.00 98.38 83 ALA A CA 1
ATOM 682 C C . ALA A 1 83 ? -14.995 1.170 7.153 1.00 98.38 83 ALA A C 1
ATOM 684 O O . ALA A 1 83 ? -15.295 1.348 5.976 1.00 98.38 83 ALA A O 1
ATOM 685 N N . TYR A 1 84 ? -14.797 2.186 8.001 1.00 98.62 84 TYR A N 1
ATOM 686 C CA . TYR A 1 84 ? -14.835 3.583 7.560 1.00 98.62 84 TYR A CA 1
ATOM 687 C C . TYR A 1 84 ? -13.769 3.871 6.505 1.00 98.62 84 TYR A C 1
ATOM 689 O O . TYR A 1 84 ? -14.095 4.412 5.452 1.00 98.62 84 TYR A O 1
ATOM 697 N N . ASP A 1 85 ? -12.526 3.452 6.745 1.00 97.94 85 ASP A N 1
ATOM 698 C CA . ASP A 1 85 ? -11.431 3.650 5.794 1.00 97.94 85 ASP A CA 1
ATOM 699 C C . ASP A 1 85 ? -11.691 2.925 4.465 1.00 97.94 85 ASP A C 1
ATOM 701 O O . ASP A 1 85 ? -11.520 3.495 3.392 1.00 97.94 85 ASP A O 1
ATOM 705 N N . LYS A 1 86 ? -12.227 1.698 4.521 1.00 96.06 86 LYS A N 1
ATOM 706 C CA . LYS A 1 86 ? -12.616 0.924 3.331 1.00 96.06 86 LYS A CA 1
ATOM 707 C C . LYS A 1 86 ? -13.735 1.561 2.513 1.00 96.06 86 LYS A C 1
ATOM 709 O O . LYS A 1 86 ? -13.813 1.302 1.318 1.00 96.06 86 LYS A O 1
ATOM 714 N N . LEU A 1 87 ? -14.567 2.388 3.141 1.00 96.62 87 LEU A N 1
ATOM 715 C CA . LEU A 1 87 ? -15.599 3.193 2.487 1.00 96.62 87 LEU A CA 1
ATOM 716 C C . LEU A 1 87 ? -15.093 4.584 2.060 1.00 96.62 87 LEU A C 1
ATOM 718 O O . LEU A 1 87 ? -15.891 5.407 1.616 1.00 96.62 87 LEU A O 1
ATOM 722 N N . GLY A 1 88 ? -13.793 4.862 2.203 1.00 95.44 88 GLY A N 1
ATOM 723 C CA . GLY A 1 88 ? -13.175 6.142 1.850 1.00 95.44 88 GLY A CA 1
ATOM 724 C C . GLY A 1 88 ? -13.339 7.248 2.898 1.00 95.44 88 GLY A C 1
ATOM 725 O O . GLY A 1 88 ? -12.994 8.395 2.625 1.00 95.44 88 GLY A O 1
ATOM 726 N N . ASP A 1 89 ? -13.844 6.940 4.097 1.00 98.06 89 ASP A N 1
ATOM 727 C CA . ASP A 1 89 ? -13.981 7.893 5.208 1.00 98.06 89 ASP A CA 1
ATOM 728 C C . ASP A 1 89 ? -12.811 7.749 6.198 1.00 98.06 89 ASP A C 1
ATOM 730 O O . ASP A 1 89 ? -12.977 7.429 7.382 1.00 98.06 89 ASP A O 1
ATOM 734 N N . SER A 1 90 ? -11.590 7.967 5.698 1.00 98.12 90 SER A N 1
ATOM 735 C CA . SER A 1 90 ? -10.372 7.941 6.515 1.00 98.12 90 SER A CA 1
ATOM 736 C C . SER A 1 90 ? -10.419 8.919 7.705 1.00 98.12 90 SER A C 1
ATOM 738 O O . SER A 1 90 ? -9.960 8.532 8.782 1.00 98.12 90 SER A O 1
ATOM 740 N N . PRO A 1 91 ? -11.031 10.124 7.623 1.00 98.75 91 PRO A N 1
ATOM 741 C CA . PRO A 1 91 ? -11.233 10.974 8.798 1.00 98.75 91 PRO A CA 1
ATOM 742 C C . PRO A 1 91 ? -12.009 10.292 9.936 1.00 98.75 91 PRO A C 1
ATOM 744 O O . PRO A 1 91 ? -11.579 10.358 11.093 1.00 98.75 91 PRO A O 1
ATOM 747 N N . LYS A 1 92 ? -13.120 9.590 9.651 1.00 98.69 92 LYS A N 1
ATOM 748 C CA . LYS A 1 92 ? -13.829 8.821 10.692 1.00 98.69 92 LYS A CA 1
ATOM 749 C C . LYS A 1 92 ? -13.036 7.615 11.174 1.00 98.69 92 LYS A C 1
ATOM 751 O O . LYS A 1 92 ? -13.122 7.285 12.361 1.00 98.69 92 LYS A O 1
ATOM 756 N N . ALA A 1 93 ? -12.263 6.971 10.302 1.00 98.75 93 ALA A N 1
ATOM 757 C CA . ALA A 1 93 ? -11.372 5.884 10.697 1.00 98.75 93 ALA A CA 1
ATOM 758 C C . ALA A 1 93 ? -10.323 6.359 11.716 1.00 98.75 93 ALA A C 1
ATOM 760 O O . ALA A 1 93 ? -10.178 5.753 12.781 1.00 98.75 93 ALA A O 1
ATOM 761 N N . ILE A 1 94 ? -9.673 7.496 11.441 1.00 98.88 94 ILE A N 1
ATOM 762 C CA . ILE A 1 94 ? -8.711 8.156 12.335 1.00 98.88 94 ILE A CA 1
ATOM 763 C C . ILE A 1 94 ? -9.374 8.497 13.670 1.00 98.88 94 ILE A C 1
ATOM 765 O O . ILE A 1 94 ? -8.872 8.093 14.718 1.00 98.88 94 ILE A O 1
ATOM 769 N N . ALA A 1 95 ? -10.521 9.183 13.651 1.00 98.75 95 ALA A N 1
ATOM 770 C CA . ALA A 1 95 ? -11.228 9.566 14.874 1.00 98.75 95 ALA A CA 1
ATOM 771 C C . ALA A 1 95 ? -11.616 8.344 15.728 1.00 98.75 95 ALA A C 1
ATOM 773 O O . ALA A 1 95 ? -11.413 8.339 16.941 1.00 98.75 95 ALA A O 1
ATOM 774 N N . THR A 1 96 ? -12.112 7.277 15.091 1.00 98.62 96 THR A N 1
ATOM 775 C CA . THR A 1 96 ? -12.472 6.020 15.767 1.00 98.62 96 THR A CA 1
ATOM 776 C C . THR A 1 96 ? -11.247 5.352 16.395 1.00 98.62 96 THR A C 1
ATOM 778 O O . THR A 1 96 ? -11.313 4.875 17.529 1.00 98.62 96 THR A O 1
ATOM 781 N N . MET A 1 97 ? -10.117 5.329 15.687 1.00 98.50 97 MET A N 1
ATOM 782 C CA . MET A 1 97 ? -8.885 4.719 16.183 1.00 98.50 97 MET A CA 1
ATOM 783 C C . MET A 1 97 ? -8.258 5.525 17.328 1.00 98.50 97 MET A C 1
ATOM 785 O O . MET A 1 97 ? -7.803 4.941 18.310 1.00 98.50 97 MET A O 1
ATOM 789 N N . LEU A 1 98 ? -8.290 6.858 17.259 1.00 98.50 98 LEU A N 1
ATOM 790 C CA . LEU A 1 98 ? -7.841 7.724 18.353 1.00 98.50 98 LEU A CA 1
ATOM 791 C C . LEU A 1 98 ? -8.686 7.518 19.619 1.00 98.50 98 LEU A C 1
ATOM 793 O O . LEU A 1 98 ? -8.124 7.372 20.703 1.00 98.50 98 LEU A O 1
ATOM 797 N N . GLU A 1 99 ? -10.011 7.409 19.483 1.00 97.88 99 GLU A N 1
ATOM 798 C CA . GLU A 1 99 ? -10.914 7.085 20.597 1.00 97.88 99 GLU A CA 1
ATOM 799 C C . GLU A 1 99 ? -10.580 5.714 21.213 1.00 97.88 99 GLU A C 1
ATOM 801 O O . GLU A 1 99 ? -10.483 5.579 22.434 1.00 97.88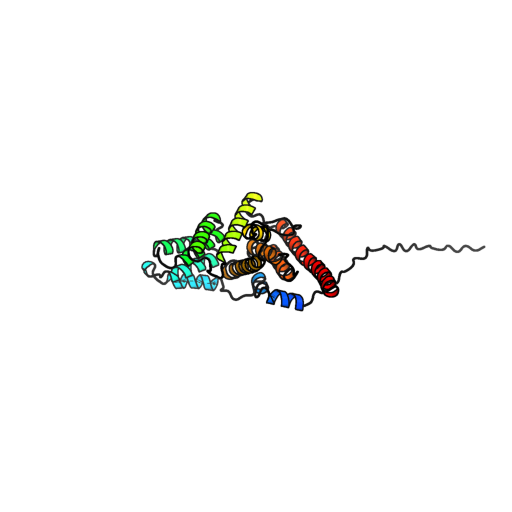 99 GLU A O 1
ATOM 806 N N . LYS A 1 100 ? -10.333 4.690 20.381 1.00 97.81 100 LYS A N 1
ATOM 807 C CA . LYS A 1 100 ? -9.888 3.368 20.857 1.00 97.81 100 LYS A CA 1
ATOM 808 C C . LYS A 1 100 ? -8.603 3.487 21.677 1.00 97.81 100 LYS A C 1
ATOM 810 O O . LYS A 1 100 ? -8.534 2.961 22.787 1.00 97.81 100 LYS A O 1
ATOM 815 N N . MET A 1 101 ? -7.599 4.180 21.147 1.00 97.38 101 MET A N 1
ATOM 816 C CA . MET A 1 101 ? -6.302 4.345 21.807 1.00 97.38 101 MET A CA 1
ATOM 817 C C . MET A 1 101 ? -6.401 5.154 23.105 1.00 97.38 101 MET A C 1
ATOM 819 O O . MET A 1 101 ? -5.627 4.912 24.025 1.00 97.38 101 MET A O 1
ATOM 823 N N . GLN A 1 102 ? -7.362 6.074 23.218 1.00 97.25 102 GLN A N 1
ATOM 824 C CA . GLN A 1 102 ? -7.629 6.789 24.466 1.00 97.25 102 GLN A CA 1
ATOM 825 C C . GLN A 1 102 ? -8.266 5.881 25.526 1.00 97.25 102 GLN A C 1
ATOM 827 O O . GLN A 1 102 ? -7.902 5.948 26.699 1.00 97.25 102 GLN A O 1
ATOM 832 N N . ARG A 1 103 ? -9.215 5.027 25.127 1.00 96.75 103 ARG A N 1
ATOM 833 C CA . ARG A 1 103 ? -9.935 4.126 26.041 1.00 96.75 103 ARG A CA 1
ATOM 834 C C . ARG A 1 103 ? -9.101 2.923 26.480 1.00 96.75 103 ARG A C 1
ATOM 836 O O . ARG A 1 103 ? -9.259 2.454 27.606 1.00 96.75 103 ARG A O 1
ATOM 843 N N . TRP A 1 104 ? -8.225 2.431 25.605 1.00 96.81 104 TRP A N 1
ATOM 844 C CA . TRP A 1 104 ? -7.363 1.275 25.853 1.00 96.81 104 TRP A CA 1
ATOM 845 C C . TRP A 1 104 ? -5.916 1.561 25.438 1.00 96.81 104 TRP A C 1
ATOM 847 O O . TRP A 1 104 ? -5.412 0.937 24.503 1.00 96.81 104 TRP A O 1
ATOM 857 N N . PRO A 1 105 ? -5.216 2.468 26.144 1.00 94.94 105 PRO A N 1
ATOM 858 C CA . PRO A 1 105 ? -3.868 2.895 25.766 1.00 94.94 105 PRO A CA 1
ATOM 859 C C . PRO A 1 105 ? -2.850 1.751 25.744 1.00 94.94 105 PRO A C 1
ATOM 861 O O . PRO A 1 105 ? -1.846 1.842 25.038 1.00 94.94 105 PRO A O 1
ATOM 864 N N . ASP A 1 106 ? -3.116 0.667 26.482 1.00 92.12 106 ASP A N 1
ATOM 865 C CA . ASP A 1 106 ? -2.202 -0.463 26.623 1.00 92.12 106 ASP A CA 1
ATOM 866 C C . ASP A 1 106 ? -2.560 -1.728 25.834 1.00 92.12 106 ASP A C 1
ATOM 868 O O . ASP A 1 106 ? -1.774 -2.675 25.824 1.00 92.12 106 ASP A O 1
ATOM 872 N N . GLN A 1 107 ? -3.698 -1.758 25.135 1.00 90.81 107 GLN A N 1
ATOM 873 C CA . GLN A 1 107 ? -4.151 -2.951 24.411 1.00 90.81 107 GLN A CA 1
ATOM 874 C C . GLN A 1 107 ? -3.936 -2.818 22.905 1.00 90.81 107 GLN A C 1
ATOM 876 O O . GLN A 1 107 ? -4.259 -1.786 22.323 1.00 90.81 107 GLN A O 1
ATOM 881 N N . LEU A 1 108 ? -3.445 -3.890 22.267 1.00 88.62 108 LEU A N 1
ATOM 882 C CA . LEU A 1 108 ? -3.275 -3.971 20.807 1.00 88.62 108 LEU A CA 1
ATOM 883 C C . LEU A 1 108 ? -2.521 -2.752 20.243 1.00 88.62 108 LEU A C 1
ATOM 885 O O . LEU A 1 108 ? -2.951 -2.110 19.278 1.00 88.62 108 LEU A O 1
ATOM 889 N N . LYS A 1 109 ? -1.428 -2.362 20.922 1.00 92.94 109 LYS A N 1
ATOM 890 C CA . LYS A 1 109 ? -0.656 -1.156 20.582 1.00 92.94 109 LYS A CA 1
ATOM 891 C C . LYS A 1 109 ? -0.144 -1.227 19.151 1.00 92.94 109 LYS A C 1
ATOM 893 O O . LYS A 1 109 ? -0.277 -0.251 18.423 1.00 92.94 109 LYS A O 1
ATOM 898 N N . TYR A 1 110 ? 0.406 -2.374 18.762 1.00 95.06 110 TYR A N 1
ATOM 899 C CA . TYR A 1 110 ? 0.933 -2.597 17.423 1.00 95.06 110 TYR A CA 1
ATOM 900 C C . TYR A 1 110 ? -0.140 -2.352 16.350 1.00 95.06 110 TYR A C 1
ATOM 902 O O . TYR A 1 110 ? 0.030 -1.483 15.498 1.00 95.06 110 TYR A O 1
ATOM 910 N N . GLU A 1 111 ? -1.275 -3.047 16.442 1.00 94.12 111 GLU A N 1
ATOM 911 C CA . GLU A 1 111 ? -2.365 -2.978 15.467 1.00 94.12 111 GLU A CA 1
ATOM 912 C C . GLU A 1 111 ? -2.950 -1.568 15.394 1.00 94.12 111 GLU A C 1
ATOM 914 O O . GLU A 1 111 ? -3.244 -1.064 14.312 1.00 94.12 111 GLU A O 1
ATOM 919 N N . SER A 1 112 ? -3.075 -0.901 16.544 1.00 96.19 112 SER A N 1
ATOM 920 C CA . SER A 1 112 ? -3.599 0.464 16.607 1.00 96.19 112 SER A CA 1
ATOM 921 C C . SER A 1 112 ? -2.648 1.464 15.940 1.00 96.19 112 SER A C 1
ATOM 923 O O . SER A 1 112 ? -3.105 2.317 15.185 1.00 96.19 112 SER A O 1
ATOM 925 N N . GLN A 1 113 ? -1.330 1.340 16.151 1.00 97.94 113 GLN A N 1
ATOM 926 C CA . GLN A 1 113 ? -0.329 2.178 15.474 1.00 97.94 113 GLN A CA 1
ATOM 927 C C . GLN A 1 113 ? -0.288 1.899 13.963 1.00 97.94 113 GLN A C 1
ATOM 929 O O . GLN A 1 113 ? -0.295 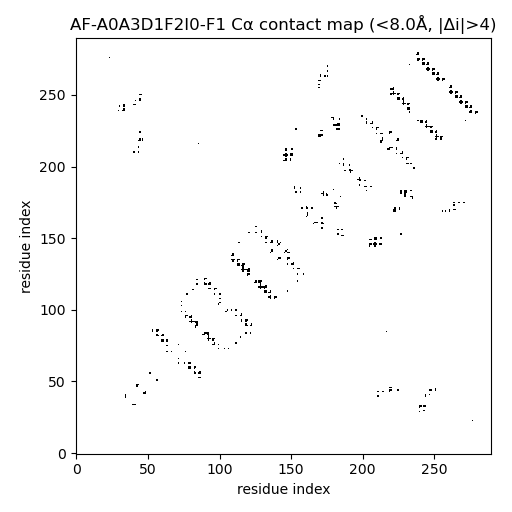2.839 13.170 1.00 97.94 113 GLN A O 1
ATOM 934 N N . ALA A 1 114 ? -0.310 0.628 13.552 1.00 97.31 114 ALA A N 1
ATOM 935 C CA . ALA A 1 114 ? -0.281 0.239 12.142 1.00 97.31 114 ALA A CA 1
ATOM 936 C C . ALA A 1 114 ? -1.530 0.722 11.378 1.00 97.31 114 ALA A C 1
ATOM 938 O O . ALA A 1 114 ? -1.415 1.306 10.294 1.00 97.31 114 ALA A O 1
ATOM 939 N N . ASN A 1 115 ? -2.721 0.540 11.963 1.00 97.62 115 ASN A N 1
ATOM 940 C CA . ASN A 1 115 ? -3.979 1.003 11.378 1.00 97.62 115 ASN A CA 1
ATOM 941 C C . ASN A 1 115 ? -4.039 2.531 11.330 1.00 97.62 115 ASN A C 1
ATOM 943 O O . ASN A 1 115 ? -4.316 3.091 10.275 1.00 97.62 115 ASN A O 1
ATOM 947 N N . LEU A 1 116 ? -3.724 3.216 12.435 1.00 98.44 116 LEU A N 1
ATOM 948 C CA . LEU A 1 116 ? -3.750 4.678 12.478 1.00 98.44 116 LEU A CA 1
ATOM 949 C C . LEU A 1 116 ? -2.770 5.295 11.473 1.00 98.44 116 LEU A C 1
ATOM 951 O O . LEU A 1 116 ? -3.126 6.242 10.775 1.00 98.44 116 LEU A O 1
ATOM 955 N N . GLY A 1 117 ? -1.564 4.731 11.352 1.00 98.38 117 GLY A N 1
ATOM 956 C CA . GLY A 1 117 ? -0.593 5.150 10.345 1.00 98.38 117 GLY A CA 1
ATOM 957 C C . GLY A 1 117 ? -1.130 5.004 8.924 1.00 98.38 117 GLY A C 1
ATOM 958 O O . GLY A 1 117 ? -1.043 5.941 8.133 1.00 98.38 117 GLY A O 1
ATOM 959 N N . THR A 1 118 ? -1.760 3.867 8.627 1.00 97.88 118 THR A N 1
ATOM 960 C CA . THR A 1 118 ? -2.391 3.605 7.325 1.00 97.88 118 THR A CA 1
ATOM 961 C C . THR A 1 118 ? -3.543 4.572 7.039 1.00 97.88 118 THR A C 1
ATOM 963 O O . THR A 1 118 ? -3.590 5.142 5.952 1.00 97.88 118 THR A O 1
ATOM 966 N N . PHE A 1 119 ? -4.418 4.841 8.012 1.00 98.50 119 PHE A N 1
ATOM 967 C CA . PHE A 1 119 ? -5.541 5.766 7.829 1.00 98.50 119 PHE A CA 1
ATOM 968 C C . PHE A 1 119 ? -5.079 7.206 7.592 1.00 98.50 119 PHE A C 1
ATOM 970 O O . PHE A 1 119 ? -5.636 7.892 6.740 1.00 98.50 119 PHE A O 1
ATOM 977 N N . TYR A 1 120 ? -4.027 7.663 8.280 1.00 98.75 120 TYR A N 1
ATOM 978 C CA . TYR A 1 120 ? -3.421 8.964 7.983 1.00 98.75 120 TYR A CA 1
ATOM 979 C C . TYR A 1 120 ? -2.843 9.023 6.564 1.00 98.75 120 TYR A C 1
ATOM 981 O O . TYR A 1 120 ? -3.036 10.023 5.877 1.00 98.75 120 TYR A O 1
ATOM 989 N N . ILE A 1 121 ? -2.185 7.954 6.096 1.00 97.75 121 ILE A N 1
ATOM 990 C CA . ILE A 1 121 ? -1.664 7.878 4.721 1.00 97.75 121 ILE A CA 1
ATOM 991 C C . ILE A 1 121 ? -2.809 7.964 3.703 1.00 97.75 121 ILE A C 1
ATOM 993 O O . ILE A 1 121 ? -2.711 8.732 2.747 1.00 97.75 121 ILE A O 1
ATOM 997 N N . HIS A 1 122 ? -3.905 7.230 3.918 1.00 96.56 122 HIS A N 1
ATOM 998 C CA . HIS A 1 122 ? -5.094 7.293 3.060 1.00 96.56 122 HIS A CA 1
ATOM 999 C C . HIS A 1 122 ? -5.770 8.672 3.096 1.00 96.56 122 HIS A C 1
ATOM 1001 O O . HIS A 1 122 ? -6.226 9.156 2.063 1.00 96.56 122 HIS A O 1
ATOM 1007 N N . ASN A 1 123 ? -5.729 9.363 4.240 1.00 97.19 123 ASN A N 1
ATOM 1008 C CA . ASN A 1 123 ? -6.182 10.749 4.378 1.00 97.19 123 ASN A CA 1
ATOM 1009 C C . ASN A 1 123 ? -5.179 11.793 3.838 1.00 97.19 123 ASN A C 1
ATOM 1011 O O . ASN A 1 123 ? -5.353 12.991 4.052 1.00 97.19 123 ASN A O 1
ATOM 1015 N N . ASN A 1 124 ? -4.115 11.360 3.151 1.00 95.38 124 ASN A N 1
ATOM 1016 C CA . ASN A 1 124 ? -3.055 12.207 2.599 1.00 95.38 124 ASN A CA 1
ATOM 1017 C C . ASN A 1 124 ? -2.244 13.004 3.650 1.00 95.38 124 ASN A C 1
ATOM 1019 O O . ASN A 1 124 ? -1.543 13.953 3.304 1.00 95.38 124 ASN A O 1
ATOM 1023 N N . GLU A 1 125 ? -2.291 12.598 4.920 1.00 97.94 125 GLU A N 1
ATOM 1024 C CA . GLU A 1 125 ? -1.501 13.141 6.033 1.00 97.94 125 GLU A CA 1
ATOM 1025 C C . GLU A 1 125 ? -0.233 12.293 6.242 1.00 97.94 125 GLU A C 1
ATOM 1027 O O . GLU A 1 125 ? -0.052 11.631 7.271 1.00 97.94 125 GLU A O 1
ATOM 1032 N N . LEU A 1 126 ? 0.632 12.272 5.224 1.00 97.50 126 LEU A N 1
ATOM 1033 C CA . LEU A 1 126 ? 1.740 11.318 5.100 1.00 97.50 126 LEU A CA 1
ATOM 1034 C C . LEU A 1 126 ? 2.714 11.353 6.283 1.00 97.50 126 LEU A C 1
ATOM 1036 O O . LEU A 1 126 ? 3.099 10.302 6.790 1.00 97.50 126 LEU A O 1
ATOM 1040 N N . GLU A 1 127 ? 3.075 12.538 6.766 1.00 98.19 127 GLU A N 1
ATOM 1041 C CA . GLU A 1 127 ? 4.041 12.727 7.850 1.00 98.19 127 GLU A CA 1
ATOM 1042 C C . GLU A 1 127 ? 3.495 12.192 9.178 1.00 98.19 127 GLU A C 1
ATOM 1044 O O . GLU A 1 127 ? 4.212 11.537 9.938 1.00 98.19 127 GLU A O 1
ATOM 1049 N N . LYS A 1 128 ? 2.199 12.405 9.447 1.00 98.62 128 LYS A N 1
ATOM 1050 C CA . LYS A 1 128 ? 1.531 11.822 10.620 1.00 98.62 128 LYS A CA 1
ATOM 1051 C C . LYS A 1 128 ? 1.459 10.309 10.498 1.00 98.62 128 LYS A C 1
ATOM 1053 O O . LYS A 1 128 ? 1.766 9.602 11.458 1.00 98.62 128 LYS A O 1
ATOM 1058 N N . GLY A 1 129 ? 1.109 9.815 9.313 1.00 98.62 129 GLY A N 1
ATOM 1059 C CA . GLY A 1 129 ? 1.108 8.389 9.019 1.00 98.62 129 GLY A CA 1
ATOM 1060 C C . GLY A 1 129 ? 2.464 7.749 9.298 1.00 98.62 129 GLY A C 1
ATOM 1061 O O . GLY A 1 129 ? 2.545 6.751 10.014 1.00 98.62 129 GLY A O 1
ATOM 1062 N N . LEU A 1 130 ? 3.538 8.387 8.833 1.00 98.50 130 LEU A N 1
ATOM 1063 C CA . LEU A 1 130 ? 4.912 7.934 9.010 1.00 98.50 130 LEU A CA 1
ATOM 1064 C C . LEU A 1 130 ? 5.313 7.813 10.486 1.00 98.50 130 LEU A C 1
ATOM 1066 O O . LEU A 1 130 ? 5.953 6.832 10.862 1.00 98.50 130 LEU A O 1
ATOM 1070 N N . ILE A 1 131 ? 4.902 8.761 11.338 1.00 98.56 131 ILE A N 1
ATOM 1071 C CA . ILE A 1 131 ? 5.138 8.693 12.791 1.00 98.56 131 ILE A CA 1
ATOM 1072 C C . ILE A 1 131 ? 4.534 7.413 13.384 1.00 98.56 131 ILE A C 1
ATOM 1074 O O . ILE A 1 131 ? 5.166 6.743 14.200 1.00 98.56 131 ILE A O 1
ATOM 1078 N N . HIS A 1 132 ? 3.310 7.066 12.989 1.00 98.56 132 HIS A N 1
ATOM 1079 C CA . HIS A 1 132 ? 2.604 5.897 13.511 1.00 98.56 132 HIS A CA 1
ATOM 1080 C C . HIS A 1 132 ? 3.134 4.577 12.933 1.00 98.56 132 HIS A C 1
ATOM 1082 O O . HIS A 1 132 ? 3.294 3.612 13.679 1.00 98.56 132 HIS A O 1
ATOM 1088 N N . ILE A 1 133 ? 3.501 4.543 11.648 1.00 98.38 133 ILE A N 1
ATOM 1089 C CA . ILE A 1 133 ? 4.160 3.375 11.046 1.00 98.38 133 ILE A CA 1
ATOM 1090 C C . ILE A 1 133 ? 5.505 3.092 11.729 1.00 98.38 133 ILE A C 1
ATOM 1092 O O . ILE A 1 133 ? 5.769 1.944 12.079 1.00 98.38 133 ILE A O 1
ATOM 1096 N N . LYS A 1 134 ? 6.316 4.121 12.014 1.00 98.50 134 LYS A N 1
ATOM 1097 C CA . LYS A 1 134 ? 7.587 3.963 12.746 1.00 98.50 134 LYS A CA 1
ATOM 1098 C C . LYS A 1 134 ? 7.377 3.348 14.131 1.00 98.50 134 LYS A C 1
ATOM 1100 O O . LYS A 1 134 ? 8.043 2.378 14.472 1.00 98.50 134 LYS A O 1
ATOM 1105 N N . LYS A 1 135 ? 6.368 3.813 14.874 1.00 98.19 135 LYS A N 1
ATOM 1106 C CA . LYS A 1 135 ? 5.979 3.203 16.160 1.00 98.19 135 LYS A CA 1
ATOM 1107 C C . LYS A 1 135 ? 5.530 1.748 16.014 1.00 98.19 135 LYS A C 1
ATOM 1109 O O . LYS A 1 135 ? 5.834 0.932 16.876 1.00 98.19 135 LYS A O 1
ATOM 1114 N N . ALA A 1 136 ? 4.799 1.404 14.954 1.00 97.62 136 ALA A N 1
ATOM 1115 C CA . ALA A 1 136 ? 4.402 0.018 14.706 1.00 97.62 136 ALA A CA 1
ATOM 1116 C C . ALA A 1 136 ? 5.626 -0.883 14.454 1.00 97.62 136 ALA A C 1
ATOM 1118 O O . ALA A 1 136 ? 5.706 -1.967 15.028 1.00 97.62 136 ALA A O 1
ATOM 1119 N N . ILE A 1 137 ? 6.600 -0.406 13.670 1.00 97.56 137 ILE A N 1
ATOM 1120 C CA . ILE A 1 137 ? 7.866 -1.108 13.402 1.00 97.56 137 ILE A CA 1
ATOM 1121 C C . ILE A 1 137 ? 8.691 -1.272 14.684 1.00 97.56 137 ILE A C 1
ATOM 1123 O O . ILE A 1 137 ? 9.213 -2.354 14.927 1.00 97.56 137 ILE A O 1
ATOM 1127 N N . GLU A 1 138 ? 8.775 -0.238 15.527 1.00 97.62 138 GLU A N 1
ATOM 1128 C CA . GLU A 1 138 ? 9.456 -0.309 16.831 1.00 97.62 138 GLU A CA 1
ATOM 1129 C C . GLU A 1 138 ? 8.858 -1.392 17.744 1.00 97.62 138 GLU A C 1
ATOM 1131 O O . GLU A 1 138 ? 9.588 -2.048 18.483 1.00 97.62 138 GLU A O 1
ATOM 1136 N N . ILE A 1 139 ? 7.535 -1.589 17.696 1.00 96.00 139 ILE A N 1
ATOM 1137 C CA . ILE A 1 139 ? 6.847 -2.606 18.503 1.00 96.00 139 ILE A CA 1
ATOM 1138 C C . ILE A 1 139 ? 7.040 -4.008 17.914 1.00 96.00 139 ILE A C 1
ATOM 1140 O O . ILE A 1 139 ? 7.279 -4.957 18.662 1.00 96.00 139 ILE A O 1
ATOM 1144 N N . ASN A 1 140 ? 6.880 -4.163 16.597 1.00 94.31 140 ASN A N 1
ATOM 1145 C CA . ASN A 1 140 ? 7.034 -5.447 15.921 1.00 94.31 140 ASN A CA 1
ATOM 1146 C C . ASN A 1 140 ? 7.526 -5.259 14.470 1.00 94.31 140 ASN A C 1
ATOM 1148 O O . ASN A 1 140 ? 6.706 -5.063 13.567 1.00 94.31 140 ASN A O 1
ATOM 1152 N N . PRO A 1 141 ? 8.844 -5.358 14.223 1.00 91.94 141 PRO A N 1
ATOM 1153 C CA . PRO A 1 141 ? 9.419 -5.133 12.896 1.00 91.94 141 PRO A CA 1
ATOM 1154 C C . PRO A 1 141 ? 9.143 -6.278 11.909 1.00 91.94 141 PRO A C 1
ATOM 1156 O O . PRO A 1 141 ? 9.170 -6.062 10.699 1.00 91.94 141 PRO A O 1
ATOM 1159 N N . ASP A 1 142 ? 8.846 -7.482 12.408 1.00 90.06 142 ASP A N 1
ATOM 1160 C CA . ASP A 1 142 ? 8.612 -8.681 11.591 1.00 90.06 142 ASP A CA 1
ATOM 1161 C C . ASP A 1 142 ? 7.128 -8.908 11.264 1.00 90.06 142 ASP A C 1
ATOM 1163 O O . ASP A 1 142 ? 6.763 -9.850 10.544 1.00 90.06 142 ASP A O 1
ATOM 1167 N N . ALA A 1 143 ? 6.248 -8.045 11.778 1.00 85.69 143 ALA A N 1
ATOM 1168 C CA . ALA A 1 143 ? 4.820 -8.135 11.541 1.00 85.69 143 ALA A CA 1
ATOM 1169 C C . ALA A 1 143 ? 4.492 -8.116 10.042 1.00 85.69 143 ALA A C 1
ATOM 1171 O O . ALA A 1 143 ? 5.169 -7.486 9.231 1.00 85.69 143 ALA A O 1
ATOM 1172 N N . HIS A 1 144 ? 3.471 -8.888 9.658 1.00 82.75 144 HIS A N 1
ATOM 1173 C CA . HIS A 1 144 ? 3.056 -9.051 8.262 1.00 82.75 144 HIS A CA 1
ATOM 1174 C C . HIS A 1 144 ? 4.221 -9.283 7.280 1.00 82.75 144 HIS A C 1
ATOM 1176 O O . HIS A 1 144 ? 4.193 -8.794 6.150 1.00 82.75 144 HIS A O 1
ATOM 1182 N N . PHE A 1 145 ? 5.230 -10.057 7.694 1.00 84.12 145 PHE A N 1
ATOM 1183 C CA . PHE A 1 145 ? 6.426 -10.359 6.900 1.00 84.12 145 PHE A CA 1
ATOM 1184 C C . PHE A 1 145 ? 7.320 -9.136 6.618 1.00 84.12 145 PHE A C 1
ATOM 1186 O O . PHE A 1 145 ? 7.947 -9.075 5.558 1.00 84.12 145 PHE A O 1
ATOM 1193 N N . GLY A 1 146 ? 7.356 -8.168 7.538 1.00 88.44 146 GLY A N 1
ATOM 1194 C CA . GLY A 1 146 ? 8.118 -6.924 7.408 1.00 88.44 146 GLY A CA 1
ATOM 1195 C C . GLY A 1 146 ? 7.485 -5.909 6.454 1.00 88.44 146 GLY A C 1
ATOM 1196 O O . GLY A 1 146 ? 8.188 -5.061 5.905 1.00 88.44 146 GLY A O 1
ATOM 1197 N N . ARG A 1 147 ? 6.167 -5.996 6.206 1.00 93.31 147 ARG A N 1
ATOM 1198 C CA . ARG A 1 147 ? 5.453 -5.107 5.266 1.00 93.31 147 ARG A CA 1
ATOM 1199 C C . ARG A 1 147 ? 5.649 -3.638 5.632 1.00 93.31 147 ARG A C 1
ATOM 1201 O O . ARG A 1 147 ? 5.863 -2.813 4.747 1.00 93.31 147 ARG A O 1
ATOM 1208 N N . GLU A 1 148 ? 5.563 -3.323 6.918 1.00 95.06 148 GLU A N 1
ATOM 1209 C CA . GLU A 1 148 ? 5.590 -1.963 7.449 1.00 95.06 148 GLU A CA 1
ATOM 1210 C C . GLU A 1 148 ? 6.889 -1.235 7.098 1.00 95.06 148 GLU A C 1
ATOM 1212 O O . GLU A 1 148 ? 6.849 -0.037 6.838 1.00 95.06 148 GLU A O 1
ATOM 1217 N N . ILE A 1 149 ? 8.013 -1.952 6.985 1.00 96.38 149 ILE A N 1
ATOM 1218 C CA . ILE A 1 149 ? 9.295 -1.383 6.548 1.00 96.38 149 ILE A CA 1
ATOM 1219 C C . ILE A 1 149 ? 9.160 -0.808 5.133 1.00 96.38 149 ILE A C 1
ATOM 1221 O O . ILE A 1 149 ? 9.512 0.341 4.888 1.00 96.38 149 ILE A O 1
ATOM 1225 N N . TYR A 1 150 ? 8.585 -1.560 4.194 1.00 96.56 150 TYR A N 1
ATOM 1226 C CA . TYR A 1 150 ? 8.407 -1.076 2.819 1.00 96.56 150 TYR A CA 1
ATOM 1227 C C . TYR A 1 150 ? 7.260 -0.075 2.688 1.00 96.56 150 TYR A C 1
ATOM 1229 O O . TYR A 1 150 ? 7.313 0.784 1.812 1.00 96.56 150 TYR A O 1
ATOM 1237 N N . GLN A 1 151 ? 6.254 -0.139 3.566 1.00 97.75 151 GLN A N 1
ATOM 1238 C CA . GLN A 1 151 ? 5.240 0.911 3.682 1.00 97.75 151 GLN A CA 1
ATOM 1239 C C . GLN A 1 151 ? 5.880 2.233 4.128 1.00 97.75 151 GLN A C 1
ATOM 1241 O O . GLN A 1 151 ? 5.605 3.265 3.523 1.00 97.75 151 GLN A O 1
ATOM 1246 N N . GLN A 1 152 ? 6.779 2.201 5.119 1.00 98.19 152 GLN A N 1
ATOM 1247 C CA . GLN A 1 152 ? 7.563 3.363 5.539 1.00 98.19 152 GLN A CA 1
ATOM 1248 C C . GLN A 1 152 ? 8.380 3.916 4.369 1.00 98.19 152 GLN A C 1
ATOM 1250 O O . GLN A 1 152 ? 8.245 5.094 4.048 1.00 98.19 152 GLN A O 1
ATOM 1255 N N . LEU A 1 153 ? 9.180 3.072 3.706 1.00 98.06 153 LEU A N 1
ATOM 1256 C CA . LEU A 1 153 ? 10.023 3.506 2.589 1.00 98.06 153 LEU A CA 1
ATOM 1257 C C . LEU A 1 153 ? 9.208 4.111 1.447 1.00 98.06 153 LEU A C 1
ATOM 1259 O O . LEU A 1 153 ? 9.625 5.103 0.860 1.00 98.06 153 LEU A O 1
ATOM 1263 N N . LEU A 1 154 ? 8.048 3.533 1.127 1.00 97.94 154 LEU A N 1
ATOM 1264 C CA . LEU A 1 154 ? 7.190 4.065 0.075 1.00 97.94 154 LEU A CA 1
ATOM 1265 C C . LEU A 1 154 ? 6.611 5.429 0.454 1.00 97.94 154 LEU A C 1
ATOM 1267 O O . LEU A 1 154 ? 6.558 6.316 -0.389 1.00 97.94 154 LEU A O 1
ATOM 1271 N N . VAL A 1 155 ? 6.203 5.623 1.709 1.00 98.00 155 VAL A N 1
ATOM 1272 C CA . VAL A 1 155 ? 5.711 6.924 2.182 1.00 98.00 155 VAL A CA 1
ATOM 1273 C C . VAL A 1 155 ? 6.825 7.970 2.164 1.00 98.00 155 VAL A C 1
ATOM 1275 O O . VAL A 1 155 ? 6.595 9.070 1.672 1.00 98.00 155 VAL A O 1
ATOM 1278 N N . GLU A 1 156 ? 8.027 7.626 2.635 1.00 98.06 156 GLU A N 1
ATOM 1279 C CA . GLU A 1 156 ? 9.203 8.507 2.574 1.00 98.06 156 GLU A CA 1
ATOM 1280 C C . GLU A 1 156 ? 9.518 8.898 1.123 1.00 98.06 156 GLU A C 1
ATOM 1282 O O . GLU A 1 156 ? 9.617 10.081 0.807 1.00 98.06 156 GLU A O 1
ATOM 1287 N N . TYR A 1 157 ? 9.536 7.922 0.213 1.00 96.69 157 TYR A N 1
ATOM 1288 C CA . TYR A 1 157 ? 9.705 8.162 -1.217 1.00 96.69 157 TYR A CA 1
ATOM 1289 C C . TYR A 1 157 ? 8.629 9.095 -1.796 1.00 96.69 157 TYR A C 1
ATOM 1291 O O . TYR A 1 157 ? 8.947 10.023 -2.538 1.00 96.69 157 TYR A O 1
ATOM 1299 N N . VAL A 1 158 ? 7.351 8.892 -1.455 1.00 96.38 158 VAL A N 1
ATOM 1300 C CA . VAL A 1 158 ? 6.254 9.758 -1.922 1.00 96.38 158 VAL A CA 1
ATOM 1301 C C . VAL A 1 158 ? 6.437 11.195 -1.433 1.00 96.38 158 VAL A C 1
ATOM 1303 O O . VAL A 1 158 ? 6.218 12.118 -2.218 1.00 96.38 158 VAL A O 1
ATOM 1306 N N . ILE A 1 159 ? 6.829 11.392 -0.170 1.00 95.62 159 ILE A N 1
ATOM 1307 C CA . ILE A 1 159 ? 7.100 12.723 0.393 1.00 95.62 159 ILE A CA 1
ATOM 1308 C C . ILE A 1 159 ? 8.222 13.400 -0.405 1.00 95.62 159 ILE A C 1
ATOM 1310 O O . ILE A 1 159 ? 8.002 14.473 -0.964 1.00 95.62 159 ILE A O 1
ATOM 1314 N N . GLU A 1 160 ? 9.367 12.734 -0.574 1.00 94.31 160 GLU A N 1
ATOM 1315 C CA . GLU A 1 160 ? 10.518 13.285 -1.305 1.00 94.31 160 GLU A CA 1
ATOM 1316 C C . GLU A 1 160 ? 10.179 13.641 -2.766 1.00 94.31 160 GLU A C 1
ATOM 1318 O O . GLU A 1 160 ? 10.572 14.694 -3.284 1.00 94.31 160 GLU A O 1
ATOM 1323 N N . GLN A 1 161 ? 9.401 12.793 -3.450 1.00 92.62 161 GLN A N 1
ATOM 1324 C CA . GLN A 1 161 ? 8.975 13.072 -4.823 1.00 92.62 161 GLN A CA 1
ATOM 1325 C C . GLN A 1 161 ? 7.979 14.229 -4.899 1.00 92.62 161 GLN A C 1
ATOM 1327 O O . GLN A 1 161 ? 8.008 14.985 -5.868 1.00 92.62 161 GLN A O 1
ATOM 1332 N N . ARG A 1 162 ? 7.109 14.407 -3.902 1.00 92.00 162 ARG A N 1
ATOM 1333 C CA . ARG A 1 162 ? 6.175 15.542 -3.853 1.00 92.00 162 ARG A CA 1
ATOM 1334 C C . ARG A 1 162 ? 6.879 16.859 -3.555 1.00 92.00 162 ARG A C 1
ATOM 1336 O O . ARG A 1 162 ? 6.500 17.874 -4.135 1.00 92.00 162 ARG A O 1
ATOM 1343 N N . GLU A 1 163 ? 7.910 16.842 -2.719 1.00 89.75 163 GLU A N 1
ATOM 1344 C CA . GLU A 1 163 ? 8.764 18.008 -2.471 1.00 89.75 163 GLU A CA 1
ATOM 1345 C C . GLU A 1 163 ? 9.539 18.412 -3.731 1.00 89.75 163 GLU A C 1
ATOM 1347 O O . GLU A 1 163 ? 9.613 19.593 -4.064 1.00 89.75 163 GLU A O 1
ATOM 1352 N N . THR A 1 164 ? 10.054 17.429 -4.476 1.00 86.06 164 THR A N 1
ATOM 1353 C CA . THR A 1 164 ? 10.857 17.672 -5.685 1.00 86.06 164 THR A CA 1
ATOM 1354 C C . THR A 1 164 ? 10.002 18.049 -6.898 1.00 86.06 164 THR A C 1
ATOM 1356 O O . THR A 1 164 ? 10.316 18.990 -7.625 1.00 86.06 164 THR A O 1
ATOM 1359 N N . ASN A 1 165 ? 8.915 17.311 -7.139 1.00 81.69 165 ASN A N 1
ATOM 1360 C CA . ASN A 1 165 ? 8.124 17.401 -8.368 1.00 81.69 165 ASN A CA 1
ATOM 1361 C C . ASN A 1 165 ? 6.806 18.167 -8.187 1.00 81.69 165 ASN A C 1
ATOM 1363 O O . ASN A 1 165 ? 6.126 18.416 -9.182 1.00 81.69 165 ASN A O 1
ATOM 1367 N N . GLY A 1 166 ? 6.423 18.536 -6.962 1.00 77.56 166 GLY A N 1
ATOM 1368 C CA . GLY A 1 166 ? 5.132 19.138 -6.622 1.00 77.56 166 GLY A CA 1
ATOM 1369 C C . GLY A 1 166 ? 4.050 18.110 -6.252 1.00 77.56 166 GLY A C 1
ATOM 1370 O O . GLY A 1 166 ? 4.039 16.974 -6.735 1.00 77.56 166 GLY A O 1
ATOM 1371 N N . ASN A 1 167 ? 3.108 18.524 -5.397 1.00 72.31 167 ASN A N 1
ATOM 1372 C CA . ASN A 1 167 ? 2.029 17.668 -4.892 1.00 72.31 167 ASN A CA 1
ATOM 1373 C C . ASN A 1 167 ? 1.158 17.077 -6.018 1.00 72.31 167 ASN A C 1
ATOM 1375 O O . ASN A 1 167 ? 0.760 17.777 -6.946 1.00 72.31 167 ASN A O 1
ATOM 1379 N N . ASN A 1 168 ? 0.813 15.790 -5.882 1.00 70.56 168 ASN A N 1
ATOM 1380 C CA . ASN A 1 168 ? -0.085 15.017 -6.761 1.00 70.56 168 ASN A CA 1
ATOM 1381 C C . ASN A 1 168 ? 0.401 14.773 -8.201 1.00 70.56 168 ASN A C 1
ATOM 1383 O O . ASN A 1 168 ? -0.376 14.336 -9.052 1.00 70.56 168 ASN A O 1
ATOM 1387 N N . ASN A 1 169 ? 1.683 14.995 -8.485 1.00 84.56 169 ASN A N 1
ATOM 1388 C CA . ASN A 1 169 ? 2.238 14.691 -9.794 1.00 84.56 169 ASN A CA 1
ATOM 1389 C C . ASN A 1 169 ? 2.531 13.194 -9.946 1.00 84.56 169 ASN A C 1
ATOM 1391 O O . ASN A 1 169 ? 3.433 12.656 -9.312 1.00 84.56 169 ASN A O 1
ATOM 1395 N N . LEU A 1 170 ? 1.767 12.545 -10.827 1.00 91.69 170 LEU A N 1
ATOM 1396 C CA . LEU A 1 170 ? 2.002 11.174 -11.275 1.00 91.69 170 LEU A CA 1
ATOM 1397 C C . LEU A 1 170 ? 2.574 11.147 -12.709 1.00 91.69 170 LEU A C 1
ATOM 1399 O O . LEU A 1 170 ? 2.234 12.022 -13.516 1.00 91.69 170 LEU A O 1
ATOM 1403 N N . PRO A 1 171 ? 3.392 10.138 -13.061 1.00 93.19 171 PRO A N 1
ATOM 1404 C CA . PRO A 1 171 ? 4.071 9.230 -12.133 1.00 93.19 171 PRO A CA 1
ATOM 1405 C C . PRO A 1 171 ? 4.993 9.968 -11.161 1.00 93.19 171 PRO A C 1
ATOM 1407 O O . PRO A 1 171 ? 5.452 11.072 -11.471 1.00 93.19 171 PRO A O 1
ATOM 1410 N N . LEU A 1 172 ? 5.249 9.348 -10.007 1.00 92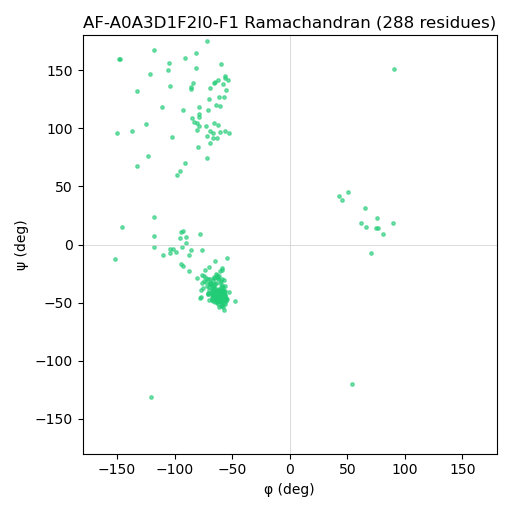.62 172 LEU A N 1
ATOM 1411 C CA . LEU A 1 172 ? 6.157 9.886 -8.991 1.00 92.62 172 LEU A CA 1
ATOM 1412 C C . LEU A 1 172 ? 7.560 10.063 -9.570 1.00 92.62 172 LEU A C 1
ATOM 1414 O O . LEU A 1 172 ? 8.168 11.112 -9.379 1.00 92.62 172 LEU A O 1
ATOM 1418 N N . ASN A 1 173 ? 8.029 9.090 -10.358 1.00 89.69 173 ASN A N 1
ATOM 1419 C CA . ASN A 1 173 ? 9.230 9.227 -11.173 1.00 89.69 173 ASN A CA 1
ATOM 1420 C C . ASN A 1 173 ? 8.867 9.266 -12.664 1.00 89.69 173 ASN A C 1
ATOM 1422 O O . ASN A 1 173 ? 8.336 8.308 -13.229 1.00 89.69 173 ASN A O 1
ATOM 1426 N N . ARG A 1 174 ? 9.193 10.390 -13.312 1.00 85.88 174 ARG A N 1
ATOM 1427 C CA . ARG A 1 174 ? 8.920 10.636 -14.738 1.00 85.88 174 ARG A CA 1
ATOM 1428 C C . ARG A 1 174 ? 10.009 10.128 -15.681 1.00 85.88 174 ARG A C 1
ATOM 1430 O O . ARG A 1 174 ? 9.805 10.157 -16.893 1.00 85.88 174 ARG A O 1
ATOM 1437 N N . SER A 1 175 ? 11.149 9.698 -15.147 1.00 80.50 175 SER A N 1
ATOM 1438 C CA . SER A 1 175 ? 12.231 9.130 -15.939 1.00 80.50 175 SER A CA 1
ATOM 1439 C C . SER A 1 175 ? 11.825 7.766 -16.489 1.00 80.50 175 SER A C 1
ATOM 1441 O O . SER A 1 175 ? 11.265 6.925 -15.782 1.00 80.50 175 SER A O 1
ATOM 1443 N N . THR A 1 176 ? 12.108 7.551 -17.770 1.00 70.69 176 THR A N 1
ATOM 1444 C CA . THR A 1 176 ? 11.858 6.284 -18.471 1.00 70.69 176 THR A CA 1
ATOM 1445 C C . THR A 1 176 ? 13.146 5.539 -18.819 1.00 70.69 176 THR A C 1
ATOM 1447 O O . THR A 1 176 ? 13.090 4.378 -19.221 1.00 70.69 176 THR A O 1
ATOM 1450 N N . ASP A 1 177 ? 14.303 6.183 -18.634 1.00 64.44 177 ASP A N 1
ATOM 1451 C CA . ASP A 1 177 ? 15.564 5.782 -19.269 1.00 64.44 177 ASP A CA 1
ATOM 1452 C C . ASP A 1 177 ? 16.650 5.373 -18.254 1.00 64.44 177 ASP A C 1
ATOM 1454 O O . ASP A 1 177 ? 17.840 5.410 -18.561 1.00 64.44 177 ASP A O 1
ATOM 1458 N N . THR A 1 178 ? 16.273 4.952 -17.041 1.00 61.19 178 THR A N 1
ATOM 1459 C CA . THR A 1 178 ? 17.230 4.552 -15.993 1.00 61.19 178 THR A CA 1
ATOM 1460 C C . THR A 1 178 ? 17.314 3.038 -15.799 1.00 61.19 178 THR A C 1
ATOM 1462 O O . THR A 1 178 ? 16.403 2.276 -16.125 1.00 61.19 178 THR A O 1
ATOM 1465 N N . VAL A 1 179 ? 18.458 2.587 -15.270 1.00 60.31 179 VAL A N 1
ATOM 1466 C CA . VAL A 1 179 ? 18.692 1.187 -14.867 1.00 60.31 179 VAL A CA 1
ATOM 1467 C C . VAL A 1 179 ? 17.887 0.832 -13.608 1.00 60.31 179 VAL A C 1
ATOM 1469 O O . VAL A 1 179 ? 17.464 -0.315 -13.470 1.00 60.31 179 VAL A O 1
ATOM 1472 N N . PHE A 1 180 ? 17.633 1.825 -12.747 1.00 64.62 180 PHE A N 1
ATOM 1473 C CA . PHE A 1 180 ? 16.799 1.748 -11.546 1.00 64.62 180 PHE A CA 1
ATOM 1474 C C . PHE A 1 180 ? 15.717 2.834 -11.630 1.00 64.62 180 PHE A C 1
ATOM 1476 O O . PHE A 1 180 ? 16.033 4.017 -11.498 1.00 64.62 180 PHE A O 1
ATOM 1483 N N . PRO A 1 181 ? 14.459 2.502 -11.947 1.00 71.50 181 PRO A N 1
ATOM 1484 C CA . PRO A 1 181 ? 13.403 3.503 -11.967 1.00 71.50 181 PRO A CA 1
ATOM 1485 C C . PRO A 1 181 ? 12.790 3.698 -10.577 1.00 71.50 181 PRO A C 1
ATOM 1487 O O . PRO A 1 181 ? 12.441 2.731 -9.895 1.00 71.50 181 PRO A O 1
ATOM 1490 N N . GLY A 1 182 ? 12.619 4.963 -10.192 1.00 89.81 182 GLY A N 1
ATOM 1491 C CA . GLY A 1 182 ? 11.696 5.391 -9.141 1.00 89.81 182 GLY A CA 1
ATOM 1492 C C . GLY A 1 182 ? 11.877 4.692 -7.801 1.00 89.81 182 GLY A C 1
ATOM 1493 O O . GLY A 1 182 ? 12.934 4.781 -7.179 1.00 89.81 182 GLY A O 1
ATOM 1494 N N . PHE A 1 183 ? 10.832 4.008 -7.341 1.00 93.94 183 PHE A N 1
ATOM 1495 C CA . PHE A 1 183 ? 10.839 3.404 -6.010 1.00 93.94 183 PHE A CA 1
ATOM 1496 C C . PHE A 1 183 ? 11.909 2.312 -5.862 1.00 93.94 183 PHE A C 1
ATOM 1498 O O . PHE A 1 183 ? 12.436 2.099 -4.771 1.00 93.94 183 PHE A O 1
ATOM 1505 N N . SER A 1 184 ? 12.287 1.643 -6.956 1.00 90.75 184 SER A N 1
ATOM 1506 C CA . SER A 1 184 ? 13.326 0.613 -6.899 1.00 90.75 184 SER A CA 1
ATOM 1507 C C . SER A 1 184 ? 14.709 1.175 -6.563 1.00 90.75 184 SER A C 1
ATOM 1509 O O . SER A 1 184 ? 15.449 0.561 -5.796 1.00 90.75 184 SER A O 1
ATOM 1511 N N . GLU A 1 185 ? 15.029 2.365 -7.073 1.00 89.75 185 GLU A N 1
ATOM 1512 C CA . GLU A 1 185 ? 16.256 3.094 -6.742 1.00 89.75 185 GLU A CA 1
ATOM 1513 C C . GLU A 1 185 ? 16.252 3.522 -5.273 1.00 89.75 185 GLU A C 1
ATOM 1515 O O . GLU A 1 185 ? 17.256 3.388 -4.576 1.00 89.75 185 GLU A O 1
ATOM 1520 N N . TYR A 1 186 ? 15.094 3.958 -4.773 1.00 92.62 186 TYR A N 1
ATOM 1521 C CA . TYR A 1 186 ? 14.935 4.321 -3.369 1.00 92.62 186 TYR A CA 1
ATOM 1522 C C . TYR A 1 186 ? 15.226 3.141 -2.433 1.00 92.62 186 TYR A C 1
ATOM 1524 O O . TYR A 1 186 ? 16.003 3.266 -1.488 1.00 92.62 186 TYR A O 1
ATOM 1532 N N . VAL A 1 187 ? 14.653 1.969 -2.728 1.00 92.56 187 VAL A N 1
ATOM 1533 C CA . VAL A 1 187 ? 14.913 0.732 -1.976 1.00 92.56 187 VAL A CA 1
ATOM 1534 C C . VAL A 1 187 ? 16.386 0.330 -2.075 1.00 92.56 187 VAL A C 1
ATOM 1536 O O . VAL A 1 187 ? 16.985 -0.017 -1.057 1.00 92.56 187 VAL A O 1
ATOM 1539 N N . PHE A 1 188 ? 16.988 0.412 -3.266 1.00 89.38 188 PHE A N 1
ATOM 1540 C CA . PHE A 1 188 ? 18.410 0.123 -3.468 1.00 89.38 188 PHE A CA 1
ATOM 1541 C C . PHE A 1 188 ? 19.297 0.986 -2.566 1.00 89.38 188 PHE A C 1
ATOM 1543 O O . PHE A 1 188 ? 20.089 0.456 -1.790 1.00 89.38 188 PHE A O 1
ATOM 1550 N N . ASN A 1 189 ? 19.089 2.302 -2.585 1.00 90.25 189 ASN A N 1
ATOM 1551 C CA . ASN A 1 189 ? 19.886 3.245 -1.805 1.00 90.25 189 ASN A CA 1
ATOM 1552 C C . ASN A 1 189 ? 19.750 3.050 -0.288 1.00 90.25 189 ASN A C 1
ATOM 1554 O O . ASN A 1 189 ? 20.671 3.393 0.449 1.00 90.25 189 ASN A O 1
ATOM 1558 N N . LYS A 1 190 ? 18.621 2.506 0.185 1.00 91.81 190 LYS A N 1
ATOM 1559 C CA . LYS A 1 190 ? 18.381 2.247 1.613 1.00 91.81 190 LYS A CA 1
ATOM 1560 C C . LYS A 1 190 ? 19.029 0.968 2.133 1.00 91.81 190 LYS A C 1
ATOM 1562 O O . LYS A 1 190 ? 19.333 0.915 3.320 1.00 91.81 190 LY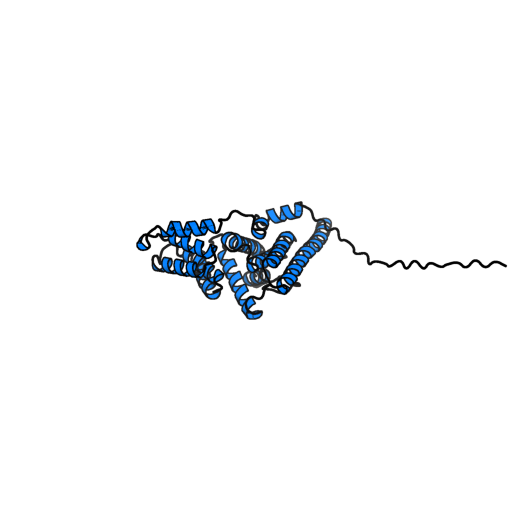S A O 1
ATOM 1567 N N . PHE A 1 191 ? 19.205 -0.046 1.286 1.00 90.25 191 PHE A N 1
ATOM 1568 C CA . PHE A 1 191 ? 19.701 -1.362 1.710 1.00 90.25 191 PHE A CA 1
ATOM 1569 C C . PHE A 1 191 ? 21.032 -1.777 1.079 1.00 90.25 191 PHE A C 1
ATOM 1571 O O . PHE A 1 191 ? 21.525 -2.858 1.398 1.00 90.25 191 PHE A O 1
ATOM 1578 N N . GLN A 1 192 ? 21.615 -0.971 0.189 1.00 86.06 192 GLN A N 1
ATOM 1579 C CA . GLN A 1 192 ? 22.983 -1.211 -0.264 1.00 86.06 192 GLN A CA 1
ATOM 1580 C C . GLN A 1 192 ? 23.962 -1.110 0.917 1.00 86.06 192 GLN A C 1
ATOM 1582 O O . GLN A 1 192 ? 23.799 -0.265 1.800 1.00 86.06 192 GLN A O 1
ATOM 1587 N N . ASP A 1 193 ? 24.971 -1.976 0.932 1.00 81.81 193 ASP A N 1
ATOM 1588 C CA . ASP A 1 193 ? 26.094 -1.865 1.856 1.00 81.81 193 ASP A CA 1
ATOM 1589 C C . ASP A 1 193 ? 27.016 -0.690 1.480 1.00 81.81 193 ASP A C 1
ATOM 1591 O O . ASP A 1 193 ? 26.840 -0.026 0.456 1.00 81.81 193 ASP A O 1
ATOM 1595 N N . GLU A 1 194 ? 28.025 -0.426 2.314 1.00 78.00 194 GLU A N 1
ATOM 1596 C CA . GLU A 1 194 ? 28.993 0.663 2.104 1.00 78.00 194 GLU A CA 1
ATOM 1597 C C . GLU A 1 194 ? 29.762 0.553 0.775 1.00 78.00 194 GLU A C 1
ATOM 1599 O O . GLU A 1 194 ? 30.277 1.552 0.274 1.00 78.00 194 GLU A O 1
ATOM 1604 N N . ASN A 1 195 ? 29.814 -0.642 0.177 1.00 76.62 195 ASN A N 1
ATOM 1605 C CA . ASN A 1 195 ? 30.463 -0.903 -1.104 1.00 76.62 195 ASN A CA 1
ATOM 1606 C C . ASN A 1 195 ? 29.477 -0.861 -2.287 1.00 76.62 195 ASN A C 1
ATOM 1608 O O . ASN A 1 195 ? 29.861 -1.179 -3.414 1.00 76.62 195 ASN A O 1
ATOM 1612 N N . GLY A 1 196 ? 28.211 -0.498 -2.051 1.00 68.56 196 GLY A N 1
ATOM 1613 C CA . GLY A 1 196 ? 27.156 -0.487 -3.065 1.00 68.56 196 GLY A CA 1
ATOM 1614 C C . GLY A 1 196 ? 26.643 -1.881 -3.443 1.00 68.56 196 GLY A C 1
ATOM 1615 O O . GLY A 1 196 ? 25.980 -2.034 -4.472 1.00 68.56 196 GLY A O 1
ATOM 1616 N N . SER A 1 197 ? 26.954 -2.917 -2.655 1.00 68.56 197 SER A N 1
ATOM 1617 C CA . SER A 1 197 ? 26.426 -4.267 -2.858 1.00 68.56 197 SER A CA 1
ATOM 1618 C C . SER A 1 197 ? 25.043 -4.397 -2.214 1.00 68.56 197 SER A C 1
ATOM 1620 O O . SER A 1 197 ? 24.776 -3.863 -1.142 1.00 68.56 197 SER A O 1
ATOM 1622 N N . PHE A 1 198 ? 24.124 -5.071 -2.905 1.00 72.69 198 PHE A N 1
ATOM 1623 C CA . PHE A 1 198 ? 22.712 -5.124 -2.537 1.00 72.69 198 PHE A CA 1
ATOM 1624 C C . PHE A 1 198 ? 22.193 -6.558 -2.581 1.00 72.69 198 PHE A C 1
ATOM 1626 O O . PHE A 1 198 ? 22.345 -7.275 -3.576 1.00 72.69 198 PHE A O 1
ATOM 1633 N N . GLU A 1 199 ? 21.495 -6.972 -1.527 1.00 72.00 199 GLU A N 1
ATOM 1634 C CA . GLU A 1 199 ? 20.878 -8.289 -1.479 1.00 72.00 199 GLU A CA 1
ATOM 1635 C C . GLU A 1 199 ? 19.567 -8.307 -2.277 1.00 72.00 199 GLU A C 1
ATOM 1637 O O . GLU A 1 199 ? 18.538 -7.795 -1.839 1.00 72.00 199 GLU A O 1
ATOM 1642 N N . GLY A 1 200 ? 19.541 -9.001 -3.420 1.00 72.25 200 GLY A N 1
ATOM 1643 C CA . GLY A 1 200 ? 18.341 -9.126 -4.269 1.00 72.25 200 GLY A CA 1
ATOM 1644 C C . GLY A 1 200 ? 17.070 -9.653 -3.567 1.00 72.25 200 GLY A C 1
ATOM 1645 O O . GLY A 1 200 ? 15.975 -9.580 -4.129 1.00 72.25 200 GLY A O 1
ATOM 1646 N N . LYS A 1 201 ? 17.183 -10.172 -2.336 1.00 81.75 201 LYS A N 1
ATOM 1647 C CA . LYS A 1 201 ? 16.053 -10.570 -1.483 1.00 81.75 201 LYS A CA 1
ATOM 1648 C C . LYS A 1 201 ? 15.191 -9.378 -1.045 1.00 81.75 201 LYS A C 1
ATOM 1650 O O . LYS A 1 201 ? 13.985 -9.553 -0.874 1.00 81.75 201 LYS A O 1
ATOM 1655 N N . GLU A 1 202 ? 15.765 -8.181 -0.944 1.00 87.00 202 GLU A N 1
ATOM 1656 C CA . GLU A 1 202 ? 15.054 -6.977 -0.506 1.00 87.00 202 GLU A CA 1
ATOM 1657 C C . GLU A 1 202 ? 14.015 -6.512 -1.539 1.00 87.00 202 GLU A C 1
ATOM 1659 O O . GLU A 1 202 ? 12.917 -6.125 -1.156 1.00 87.00 202 GLU A O 1
ATOM 1664 N N . PHE A 1 203 ? 14.252 -6.688 -2.847 1.00 86.69 203 PHE A N 1
ATOM 1665 C CA . PHE A 1 203 ? 13.211 -6.435 -3.861 1.00 86.69 203 PHE A CA 1
ATOM 1666 C C . PHE A 1 203 ? 12.052 -7.425 -3.796 1.00 86.69 203 PHE A C 1
ATOM 1668 O O . PHE A 1 203 ? 10.902 -7.043 -4.001 1.00 86.69 203 PHE A O 1
ATOM 1675 N N . LYS A 1 204 ? 12.321 -8.697 -3.473 1.00 86.62 204 LYS A N 1
ATOM 1676 C CA . LYS A 1 204 ? 11.248 -9.687 -3.280 1.00 86.62 204 LYS A CA 1
ATOM 1677 C C . LYS A 1 204 ? 10.380 -9.320 -2.079 1.00 86.62 204 LYS A C 1
ATOM 1679 O O . LYS A 1 204 ? 9.158 -9.428 -2.152 1.00 86.62 204 LYS A O 1
ATOM 1684 N N . LYS A 1 205 ? 11.003 -8.871 -0.990 1.00 90.94 205 LYS A N 1
ATOM 1685 C CA . LYS A 1 205 ? 10.296 -8.382 0.193 1.00 90.94 205 LYS A CA 1
ATOM 1686 C C . LYS A 1 205 ? 9.542 -7.076 -0.093 1.00 90.94 205 LYS A C 1
ATOM 1688 O O . LYS A 1 205 ? 8.380 -6.988 0.285 1.00 90.94 205 LYS A O 1
ATOM 1693 N N . ALA A 1 206 ? 10.129 -6.135 -0.836 1.00 93.06 206 ALA A N 1
ATOM 1694 C CA . ALA A 1 206 ? 9.462 -4.907 -1.269 1.00 93.06 206 ALA A CA 1
ATOM 1695 C C . ALA A 1 206 ? 8.221 -5.202 -2.117 1.00 93.06 206 ALA A C 1
ATOM 1697 O O . ALA A 1 206 ? 7.135 -4.715 -1.809 1.00 93.06 206 ALA A O 1
ATOM 1698 N N . ALA A 1 207 ? 8.347 -6.074 -3.122 1.00 92.50 207 ALA A N 1
ATOM 1699 C CA . ALA A 1 207 ? 7.220 -6.528 -3.931 1.00 92.50 207 ALA A CA 1
ATOM 1700 C C . ALA A 1 207 ? 6.141 -7.194 -3.063 1.00 92.50 207 ALA A C 1
ATOM 1702 O O . ALA A 1 207 ? 4.969 -6.842 -3.167 1.00 92.50 207 ALA A O 1
ATOM 1703 N N . LYS A 1 208 ? 6.519 -8.096 -2.145 1.00 92.31 208 LYS A N 1
ATOM 1704 C CA . LYS A 1 208 ? 5.579 -8.717 -1.196 1.00 92.31 208 LYS A CA 1
ATOM 1705 C C . LYS A 1 208 ? 4.886 -7.676 -0.309 1.00 92.31 208 LYS A C 1
ATOM 1707 O O . LYS A 1 208 ? 3.684 -7.783 -0.073 1.00 92.31 208 LYS A O 1
ATOM 1712 N N . GLY A 1 209 ? 5.622 -6.668 0.153 1.00 94.44 209 GLY A N 1
ATOM 1713 C CA . GLY A 1 209 ? 5.099 -5.562 0.945 1.00 94.44 209 GLY A CA 1
ATOM 1714 C C . GLY A 1 209 ? 4.057 -4.751 0.175 1.00 94.44 209 GLY A C 1
ATOM 1715 O O . GLY A 1 209 ? 2.952 -4.544 0.675 1.00 94.44 209 GLY A O 1
ATOM 1716 N N . ILE A 1 210 ? 4.366 -4.373 -1.069 1.00 96.44 210 ILE A N 1
ATOM 1717 C CA . ILE A 1 210 ? 3.452 -3.638 -1.955 1.00 96.44 210 ILE A CA 1
ATOM 1718 C C . ILE A 1 210 ? 2.207 -4.462 -2.282 1.00 96.44 210 ILE A C 1
ATOM 1720 O O . ILE A 1 210 ? 1.097 -3.955 -2.150 1.00 96.44 210 ILE A O 1
ATOM 1724 N N . LEU A 1 211 ? 2.356 -5.745 -2.620 1.00 94.81 211 LEU A N 1
ATOM 1725 C CA . LEU A 1 211 ? 1.217 -6.639 -2.855 1.00 94.81 211 LEU A CA 1
ATOM 1726 C C . LEU A 1 211 ? 0.332 -6.778 -1.606 1.00 94.81 211 LEU A C 1
ATOM 1728 O O . LEU A 1 211 ? -0.893 -6.796 -1.712 1.00 94.81 211 LEU A O 1
ATOM 1732 N N . GLY A 1 212 ? 0.934 -6.804 -0.413 1.00 94.38 212 GLY A N 1
ATOM 1733 C CA . GLY A 1 212 ? 0.206 -6.737 0.854 1.00 94.38 212 GLY A CA 1
ATOM 1734 C C . GLY A 1 212 ? -0.582 -5.432 1.011 1.00 94.38 212 GLY A C 1
ATOM 1735 O O . GLY A 1 212 ? -1.764 -5.471 1.351 1.00 94.38 212 GLY A O 1
ATOM 1736 N N . MET A 1 213 ? 0.038 -4.285 0.712 1.00 95.94 213 MET A N 1
ATOM 1737 C CA . MET A 1 213 ? -0.634 -2.977 0.725 1.00 95.94 213 MET A CA 1
ATOM 1738 C C . MET A 1 213 ? -1.786 -2.915 -0.285 1.00 95.94 213 MET A C 1
ATOM 1740 O O . MET A 1 213 ? -2.854 -2.414 0.046 1.00 95.94 213 MET A O 1
ATOM 1744 N N . MET A 1 214 ? -1.623 -3.484 -1.480 1.00 95.50 214 MET A N 1
ATOM 1745 C CA . MET A 1 214 ? -2.692 -3.569 -2.482 1.00 95.50 214 MET A CA 1
ATOM 1746 C C . MET A 1 214 ? -3.851 -4.449 -2.005 1.00 95.50 214 MET A C 1
ATOM 1748 O O . MET A 1 214 ? -5.011 -4.062 -2.118 1.00 95.50 214 MET A O 1
ATOM 1752 N N . ARG A 1 215 ? -3.551 -5.622 -1.434 1.00 93.62 215 ARG A N 1
ATOM 1753 C CA . ARG A 1 215 ? -4.559 -6.570 -0.939 1.00 93.62 215 ARG A CA 1
ATOM 1754 C C . ARG A 1 215 ? -5.413 -5.980 0.179 1.00 93.62 215 ARG A C 1
ATOM 1756 O O . ARG A 1 215 ? -6.629 -6.165 0.189 1.00 93.62 215 ARG A O 1
ATOM 1763 N N . PHE A 1 216 ? -4.770 -5.320 1.140 1.00 90.31 216 PHE A N 1
ATOM 1764 C CA . PHE A 1 216 ? -5.431 -4.817 2.344 1.00 90.31 216 PHE A CA 1
ATOM 1765 C C . PHE A 1 216 ? -5.790 -3.333 2.274 1.00 90.31 216 PHE A C 1
ATOM 1767 O O . PHE A 1 216 ? -6.527 -2.866 3.135 1.00 90.31 216 PHE A O 1
ATOM 1774 N N . GLY A 1 217 ? -5.368 -2.612 1.237 1.00 89.75 217 GLY A N 1
ATOM 1775 C CA . GLY A 1 217 ? -5.655 -1.199 0.981 1.00 89.75 217 GLY A CA 1
ATOM 1776 C C . GLY A 1 217 ? -6.382 -0.995 -0.350 1.00 89.75 217 GLY A C 1
ATOM 1777 O O . GLY A 1 217 ? -7.375 -1.679 -0.617 1.00 89.75 217 GLY A O 1
ATOM 1778 N N . HIS A 1 218 ? -5.888 -0.047 -1.149 1.00 90.38 218 HIS A N 1
ATOM 1779 C CA . HIS A 1 218 ? -6.403 0.317 -2.472 1.00 90.38 218 HIS A CA 1
ATOM 1780 C C . HIS A 1 218 ? -5.519 -0.278 -3.575 1.00 90.38 218 HIS A C 1
ATOM 1782 O O . HIS A 1 218 ? -4.513 0.310 -3.968 1.00 90.38 218 HIS A O 1
ATOM 1788 N N . TYR A 1 219 ? -5.872 -1.469 -4.065 1.00 93.75 219 TYR A N 1
ATOM 1789 C CA . TYR A 1 219 ? -5.138 -2.163 -5.138 1.00 93.75 219 TYR A CA 1
ATOM 1790 C C . TYR A 1 219 ? -5.043 -1.363 -6.449 1.00 93.75 219 TYR A C 1
ATOM 1792 O O . TYR A 1 219 ? -4.166 -1.613 -7.270 1.00 93.75 219 TYR A O 1
ATOM 1800 N N . ASP A 1 220 ? -5.957 -0.421 -6.643 1.00 93.88 220 ASP A N 1
ATOM 1801 C CA . ASP A 1 220 ? -6.074 0.492 -7.773 1.00 93.88 220 ASP A CA 1
ATOM 1802 C C . ASP A 1 220 ? -5.298 1.804 -7.576 1.00 93.88 220 ASP A C 1
ATOM 1804 O O . ASP A 1 220 ? -5.277 2.639 -8.472 1.00 93.88 220 ASP A O 1
ATOM 1808 N N . SER A 1 221 ? -4.588 1.986 -6.458 1.00 96.00 221 SER A N 1
ATOM 1809 C CA . SER A 1 221 ? -3.730 3.157 -6.253 1.00 96.00 221 SER A CA 1
ATOM 1810 C C . SER A 1 221 ? -2.624 3.233 -7.320 1.00 96.00 221 SER A C 1
ATOM 1812 O O . SER A 1 221 ? -1.751 2.355 -7.349 1.00 96.00 221 SER A O 1
ATOM 1814 N N . PRO A 1 222 ? -2.565 4.304 -8.144 1.00 96.44 222 PRO A N 1
ATOM 1815 C CA . PRO A 1 222 ? -1.499 4.480 -9.131 1.00 96.44 222 PRO A CA 1
ATOM 1816 C C . PRO A 1 222 ? -0.100 4.483 -8.511 1.00 96.44 222 PRO A C 1
ATOM 1818 O O . PRO A 1 222 ? 0.847 4.034 -9.145 1.00 96.44 222 PRO A O 1
ATOM 1821 N N . ILE A 1 223 ? 0.027 4.940 -7.259 1.00 96.50 223 ILE A N 1
ATOM 1822 C CA . ILE A 1 223 ? 1.293 4.947 -6.514 1.00 96.50 223 ILE A CA 1
ATOM 1823 C C . ILE A 1 223 ? 1.744 3.519 -6.200 1.00 96.50 223 ILE A C 1
ATOM 1825 O O . ILE A 1 223 ? 2.905 3.184 -6.424 1.00 96.50 223 ILE A O 1
ATOM 1829 N N . LEU A 1 224 ? 0.840 2.665 -5.704 1.00 97.69 224 LEU A N 1
ATOM 1830 C CA . LEU A 1 224 ? 1.170 1.266 -5.409 1.00 97.69 224 LEU A CA 1
ATOM 1831 C C . LEU A 1 224 ? 1.480 0.489 -6.690 1.00 97.69 224 LEU A C 1
ATOM 1833 O O . LEU A 1 224 ? 2.420 -0.301 -6.716 1.00 97.69 224 LEU A O 1
ATOM 1837 N N . LEU A 1 225 ? 0.726 0.744 -7.757 1.00 97.62 225 LEU A N 1
ATOM 1838 C CA . LEU A 1 225 ? 0.938 0.129 -9.065 1.00 97.62 225 LEU A CA 1
ATOM 1839 C C . LEU A 1 225 ? 2.267 0.563 -9.699 1.00 97.62 225 LEU A C 1
ATOM 1841 O O . LEU A 1 225 ? 2.996 -0.275 -10.227 1.00 97.62 225 LEU A O 1
ATOM 1845 N N . GLU A 1 226 ? 2.615 1.848 -9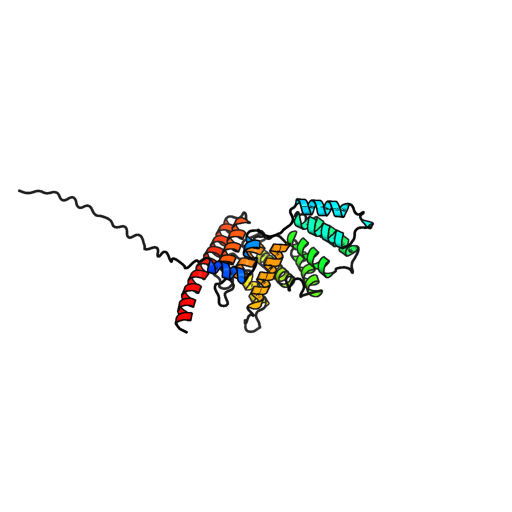.610 1.00 96.25 226 GLU A N 1
ATOM 1846 C CA . GLU A 1 226 ? 3.914 2.361 -10.047 1.00 96.25 226 GLU A CA 1
ATOM 1847 C C . GLU A 1 226 ? 5.057 1.734 -9.250 1.00 96.25 226 GLU A C 1
ATOM 1849 O O . GLU A 1 226 ? 5.983 1.189 -9.847 1.00 96.25 226 GLU A O 1
ATOM 1854 N N . ALA A 1 227 ? 4.966 1.758 -7.918 1.00 96.12 227 ALA A N 1
ATOM 1855 C CA . ALA A 1 227 ? 5.979 1.189 -7.039 1.00 96.12 227 ALA A CA 1
ATOM 1856 C C . ALA A 1 227 ? 6.169 -0.312 -7.292 1.00 96.12 227 ALA A C 1
ATOM 1858 O O . ALA A 1 227 ? 7.304 -0.787 -7.313 1.00 96.12 227 ALA A O 1
ATOM 1859 N N . LEU A 1 228 ? 5.076 -1.055 -7.523 1.00 95.19 228 LEU A N 1
ATOM 1860 C CA . LEU A 1 228 ? 5.129 -2.470 -7.884 1.00 95.19 228 LEU A CA 1
ATOM 1861 C C . LEU A 1 228 ? 5.855 -2.671 -9.217 1.00 95.19 228 LEU A C 1
ATOM 1863 O O . LEU A 1 228 ? 6.742 -3.517 -9.301 1.00 95.19 228 LEU A O 1
ATOM 1867 N N . GLY A 1 229 ? 5.502 -1.893 -10.243 1.00 92.62 229 GLY A N 1
ATOM 1868 C CA . GLY A 1 229 ? 6.178 -1.937 -11.538 1.00 92.62 229 GLY A CA 1
ATOM 1869 C C . GLY A 1 229 ? 7.678 -1.669 -11.408 1.00 92.62 229 GLY A C 1
ATOM 1870 O O . GLY A 1 229 ? 8.483 -2.441 -11.927 1.00 92.62 229 GLY A O 1
ATOM 1871 N N . ASP A 1 230 ? 8.046 -0.640 -10.641 1.00 92.62 230 ASP A N 1
ATOM 1872 C CA . ASP A 1 230 ? 9.435 -0.244 -10.418 1.00 92.62 230 ASP A CA 1
ATOM 1873 C C . ASP A 1 230 ? 10.242 -1.380 -9.759 1.00 92.62 230 ASP A C 1
ATOM 1875 O O . ASP A 1 230 ? 11.310 -1.742 -10.254 1.00 92.62 230 ASP A O 1
ATOM 1879 N N . VAL A 1 231 ? 9.738 -1.998 -8.679 1.00 90.81 231 VAL A N 1
ATOM 1880 C CA . VAL A 1 231 ? 10.473 -3.076 -7.979 1.00 90.81 231 VAL A CA 1
ATOM 1881 C C . VAL A 1 231 ? 10.504 -4.394 -8.752 1.00 90.81 231 VAL A C 1
ATOM 1883 O O . VAL A 1 231 ? 11.457 -5.159 -8.608 1.00 90.81 231 VAL A O 1
ATOM 1886 N N . LEU A 1 232 ? 9.487 -4.677 -9.573 1.00 87.12 232 LEU A N 1
ATOM 1887 C CA . LEU A 1 232 ? 9.446 -5.881 -10.409 1.00 87.12 232 LEU A CA 1
ATOM 1888 C C . LEU A 1 232 ? 10.386 -5.788 -11.612 1.00 87.12 232 LEU A C 1
ATOM 1890 O O . LEU A 1 232 ? 10.876 -6.816 -12.076 1.00 87.12 232 LEU A O 1
ATOM 1894 N N . LEU A 1 233 ? 10.667 -4.572 -12.088 1.00 81.69 233 LEU A N 1
ATOM 1895 C CA . LEU A 1 233 ? 11.603 -4.328 -13.183 1.00 81.69 233 LEU A CA 1
ATOM 1896 C C . LEU A 1 233 ? 13.080 -4.447 -12.748 1.00 81.69 233 LEU A C 1
ATOM 1898 O O . LEU A 1 233 ? 13.981 -4.373 -13.588 1.00 81.69 233 LEU A O 1
ATOM 1902 N N . PHE A 1 234 ? 13.353 -4.651 -11.452 1.00 71.75 234 PHE A N 1
ATOM 1903 C CA . PHE A 1 234 ? 14.711 -4.719 -10.919 1.00 71.75 234 PHE A CA 1
ATOM 1904 C C . PHE A 1 234 ? 15.592 -5.773 -11.617 1.00 71.75 234 PHE A C 1
ATOM 1906 O O . PHE A 1 234 ? 15.234 -6.939 -11.803 1.00 71.75 234 PHE A O 1
ATOM 1913 N N . ARG A 1 235 ? 16.803 -5.332 -11.971 1.00 61.09 235 ARG A N 1
ATOM 1914 C CA . ARG A 1 235 ? 17.638 -5.870 -13.053 1.00 61.09 235 ARG A CA 1
ATOM 1915 C C . ARG A 1 235 ? 18.676 -6.920 -12.658 1.00 61.09 235 ARG A C 1
ATOM 1917 O O . ARG A 1 235 ? 19.505 -7.272 -13.497 1.00 61.09 235 ARG A O 1
ATOM 1924 N N . VAL A 1 236 ? 18.657 -7.470 -11.443 1.00 47.19 236 VAL A N 1
ATOM 1925 C CA . VAL A 1 236 ? 19.608 -8.544 -11.099 1.00 47.19 236 VAL A CA 1
ATOM 1926 C C . VAL A 1 236 ? 19.116 -9.876 -11.675 1.00 47.19 236 VAL A C 1
ATOM 1928 O O . VAL A 1 236 ? 18.442 -10.683 -11.035 1.00 47.19 236 VAL A O 1
ATOM 1931 N N . GLY A 1 237 ? 19.452 -10.063 -12.953 1.00 45.75 237 GLY A N 1
ATOM 1932 C CA . GLY A 1 237 ? 19.792 -11.360 -13.527 1.00 45.75 237 GLY A CA 1
ATOM 1933 C C . GLY A 1 237 ? 18.668 -12.203 -14.114 1.00 45.75 237 GLY A C 1
ATOM 1934 O O . GLY A 1 237 ? 18.880 -13.403 -14.247 1.00 45.75 237 GLY A O 1
ATOM 1935 N N . SER A 1 238 ? 17.481 -11.670 -14.447 1.00 51.69 238 SER A N 1
ATOM 1936 C CA . SER A 1 238 ? 16.460 -12.591 -14.979 1.00 51.69 238 SER A CA 1
ATOM 1937 C C . SER A 1 238 ? 15.366 -12.143 -15.945 1.00 51.69 238 SER A C 1
ATOM 1939 O O . SER A 1 238 ? 14.775 -13.066 -16.481 1.00 51.69 238 SER A O 1
ATOM 1941 N N . GLY A 1 239 ? 15.064 -10.863 -16.215 1.00 52.12 239 GLY A N 1
ATOM 1942 C CA . GLY A 1 239 ? 13.993 -10.510 -17.183 1.00 52.12 239 GLY A CA 1
ATOM 1943 C C . GLY A 1 239 ? 12.720 -11.369 -17.031 1.00 52.12 239 GLY A C 1
ATOM 1944 O O . GLY A 1 239 ? 12.237 -11.939 -17.994 1.00 52.12 239 GLY A O 1
ATOM 1945 N N . GLN A 1 240 ? 12.288 -11.630 -15.794 1.00 63.34 240 GLN A N 1
ATOM 1946 C CA . GLN A 1 240 ? 11.330 -12.703 -15.457 1.00 63.34 240 GLN A CA 1
ATOM 1947 C C . GLN A 1 240 ? 10.040 -12.149 -14.838 1.00 63.34 240 GLN A C 1
ATOM 1949 O O . GLN A 1 240 ? 9.253 -12.894 -14.257 1.00 63.34 240 GLN A O 1
ATOM 1954 N N . SER A 1 241 ? 9.866 -10.827 -14.822 1.00 77.50 241 SER A N 1
ATOM 1955 C CA . SER A 1 241 ? 8.684 -10.161 -14.248 1.00 77.50 241 SER A CA 1
ATOM 1956 C C . SER A 1 241 ? 8.294 -8.903 -15.018 1.00 77.50 241 SER A C 1
ATOM 1958 O O . SER A 1 241 ? 7.520 -8.081 -14.526 1.00 77.50 241 SER A O 1
ATOM 1960 N N . ASN A 1 242 ? 8.837 -8.739 -16.226 1.00 84.06 242 ASN A N 1
ATOM 1961 C CA . ASN A 1 242 ? 8.624 -7.541 -17.020 1.00 84.06 242 ASN A CA 1
ATOM 1962 C C . ASN A 1 242 ? 7.179 -7.470 -17.518 1.00 84.06 242 ASN A C 1
ATOM 1964 O O . ASN A 1 242 ? 6.645 -6.371 -17.652 1.00 84.06 242 ASN A O 1
ATOM 1968 N N . MET A 1 243 ? 6.519 -8.615 -17.738 1.00 84.44 243 MET A N 1
ATOM 1969 C CA . MET A 1 243 ? 5.111 -8.631 -18.141 1.00 84.44 243 MET A CA 1
ATOM 1970 C C . MET A 1 243 ? 4.196 -8.206 -16.995 1.00 84.44 243 MET A C 1
ATOM 1972 O O . MET A 1 243 ? 3.268 -7.421 -17.205 1.00 84.44 243 MET A O 1
ATOM 1976 N N . ILE A 1 244 ? 4.443 -8.679 -15.771 1.00 87.62 244 ILE A N 1
ATOM 1977 C CA . ILE A 1 244 ? 3.719 -8.201 -14.585 1.00 87.62 244 ILE A CA 1
ATOM 1978 C C . ILE A 1 244 ? 4.019 -6.713 -14.335 1.00 87.62 244 ILE A C 1
ATOM 1980 O O . ILE A 1 244 ? 3.078 -5.956 -14.092 1.00 87.62 244 ILE A O 1
ATOM 1984 N N . ALA A 1 245 ? 5.271 -6.263 -14.467 1.00 90.50 245 ALA A N 1
ATOM 1985 C CA . ALA A 1 245 ? 5.631 -4.850 -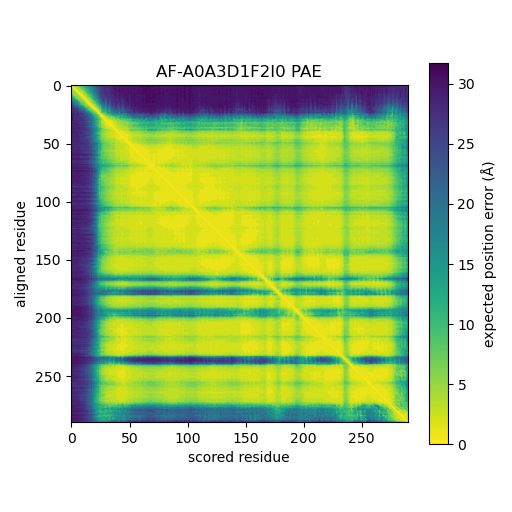14.322 1.00 90.50 245 ALA A CA 1
ATOM 1986 C C . ALA A 1 245 ? 4.912 -3.962 -15.355 1.00 90.50 245 ALA A C 1
ATOM 1988 O O . ALA A 1 245 ? 4.290 -2.962 -14.994 1.00 90.50 245 ALA A O 1
ATOM 1989 N N . ALA A 1 246 ? 4.907 -4.366 -16.630 1.00 91.06 246 ALA A N 1
ATOM 1990 C CA . ALA A 1 246 ? 4.185 -3.672 -17.693 1.00 91.06 246 ALA A CA 1
ATOM 1991 C C . ALA A 1 246 ? 2.682 -3.587 -17.393 1.00 91.06 246 ALA A C 1
ATOM 1993 O O . ALA A 1 246 ? 2.079 -2.525 -17.545 1.00 91.06 246 ALA A O 1
ATOM 1994 N N . ARG A 1 247 ? 2.071 -4.673 -16.901 1.00 92.69 247 ARG A N 1
ATOM 1995 C CA . ARG A 1 247 ? 0.661 -4.676 -16.476 1.00 92.69 247 ARG A CA 1
ATOM 1996 C C . ARG A 1 247 ? 0.403 -3.718 -15.317 1.00 92.69 247 ARG A C 1
ATOM 1998 O O . ARG A 1 247 ? -0.612 -3.029 -15.348 1.00 92.69 247 ARG A O 1
ATOM 2005 N N . ALA A 1 248 ? 1.299 -3.654 -14.333 1.00 94.94 248 ALA A N 1
ATOM 2006 C CA . ALA A 1 248 ? 1.177 -2.721 -13.217 1.00 94.94 248 ALA A CA 1
ATOM 2007 C C . ALA A 1 248 ? 1.187 -1.265 -13.715 1.00 94.94 248 ALA A C 1
ATOM 2009 O O . ALA A 1 248 ? 0.278 -0.505 -13.388 1.00 94.94 248 ALA A O 1
ATOM 2010 N N . TYR A 1 249 ? 2.119 -0.898 -14.602 1.00 95.44 249 TYR A N 1
ATOM 2011 C CA . TYR A 1 249 ? 2.150 0.441 -15.203 1.00 95.44 249 TYR A CA 1
ATOM 2012 C C . TYR A 1 249 ? 0.927 0.741 -16.077 1.00 95.44 249 TYR A C 1
ATOM 2014 O O . TYR A 1 249 ? 0.363 1.830 -15.996 1.00 95.44 249 TYR A O 1
ATOM 2022 N N . LEU A 1 250 ? 0.475 -0.212 -16.897 1.00 96.19 250 LEU A N 1
ATOM 2023 C CA . LEU A 1 250 ? -0.729 -0.030 -17.714 1.00 96.19 250 LEU A CA 1
ATOM 2024 C C . LEU A 1 250 ? -1.976 0.148 -16.846 1.00 96.19 250 LEU A C 1
ATOM 2026 O O . LEU A 1 250 ? -2.801 1.008 -17.147 1.00 96.19 250 LEU A O 1
ATOM 2030 N N . LYS A 1 251 ? -2.091 -0.603 -15.746 1.00 97.00 251 LYS A N 1
ATOM 2031 C CA . LYS A 1 251 ? -3.153 -0.400 -14.761 1.00 97.00 251 LYS A CA 1
ATOM 2032 C C . LYS A 1 251 ? -3.022 0.974 -14.097 1.00 97.00 251 LYS A C 1
ATOM 2034 O O . LYS A 1 251 ? -4.014 1.684 -14.048 1.00 97.00 251 LYS A O 1
ATOM 2039 N N . ALA A 1 252 ? -1.822 1.418 -13.711 1.00 96.88 252 ALA A N 1
ATOM 2040 C CA . ALA A 1 252 ? -1.613 2.771 -13.176 1.00 96.88 252 ALA A CA 1
ATOM 2041 C C . ALA A 1 252 ? -2.065 3.866 -14.163 1.00 96.88 252 ALA A C 1
ATOM 2043 O O . ALA A 1 252 ? -2.643 4.870 -13.755 1.00 96.88 252 ALA A O 1
ATOM 2044 N N . ALA A 1 253 ? -1.870 3.652 -15.470 1.00 96.31 253 ALA A N 1
ATOM 2045 C CA . ALA A 1 253 ? -2.380 4.540 -16.515 1.00 96.31 253 ALA A CA 1
ATOM 2046 C C . ALA A 1 253 ? -3.919 4.552 -16.601 1.00 96.31 253 ALA A C 1
ATOM 2048 O O . ALA A 1 253 ? -4.504 5.556 -17.004 1.00 96.31 253 ALA A O 1
ATOM 2049 N N . MET A 1 254 ? -4.590 3.449 -16.266 1.00 95.94 254 MET A N 1
ATOM 2050 C CA . MET A 1 254 ? -6.056 3.386 -16.236 1.00 95.94 254 MET A CA 1
ATOM 2051 C C . MET A 1 254 ? -6.639 4.109 -15.017 1.00 95.94 254 MET A C 1
ATOM 2053 O O . MET A 1 254 ? -7.706 4.696 -15.137 1.00 95.94 254 MET A O 1
ATOM 2057 N N . GLU A 1 255 ? -5.914 4.115 -13.896 1.00 95.38 255 GLU A N 1
ATOM 2058 C CA . GLU A 1 255 ? -6.356 4.659 -12.600 1.00 95.38 255 GLU A CA 1
ATOM 2059 C C . GLU A 1 255 ? -5.949 6.128 -12.364 1.00 95.38 255 GLU A C 1
ATOM 2061 O O . GLU A 1 255 ? -6.031 6.649 -11.254 1.00 95.38 255 GLU A O 1
ATOM 2066 N N . THR A 1 256 ? -5.478 6.822 -13.401 1.00 92.88 256 THR A N 1
ATOM 2067 C CA . THR A 1 256 ? -5.138 8.252 -13.350 1.00 92.88 256 THR A CA 1
ATOM 2068 C C . THR A 1 256 ? -5.948 9.030 -14.377 1.00 92.88 256 THR A C 1
ATOM 2070 O O . THR A 1 256 ? -6.203 8.535 -15.473 1.00 92.88 256 THR A O 1
ATOM 2073 N N . ASP A 1 257 ? -6.307 10.278 -14.079 1.00 91.62 257 ASP A N 1
ATOM 2074 C CA . ASP A 1 257 ? -7.005 11.155 -15.031 1.00 91.62 257 ASP A CA 1
ATOM 2075 C C . ASP A 1 257 ? -6.041 11.935 -15.937 1.00 91.62 257 ASP A C 1
ATOM 2077 O O . ASP A 1 257 ? -6.397 12.337 -17.047 1.00 91.62 257 ASP A O 1
ATOM 2081 N N . SER A 1 258 ? -4.790 12.117 -15.506 1.00 93.19 258 SER A N 1
ATOM 2082 C CA . SER A 1 258 ? -3.806 12.944 -16.207 1.00 93.19 258 SER A CA 1
ATOM 2083 C C . SER A 1 258 ? -3.333 12.287 -17.502 1.00 93.19 258 SER A C 1
ATOM 2085 O O . SER A 1 258 ? -2.642 11.268 -17.485 1.00 93.19 258 SER A O 1
ATOM 2087 N N . GLN A 1 259 ? -3.626 12.908 -18.649 1.00 93.69 259 GLN A N 1
ATOM 2088 C CA . GLN A 1 259 ? -3.178 12.406 -19.953 1.00 93.69 259 GLN A CA 1
ATOM 2089 C C . GLN A 1 259 ? -1.646 12.332 -20.061 1.00 93.69 259 GLN A C 1
ATOM 2091 O O . GLN A 1 259 ? -1.109 11.416 -20.687 1.00 93.69 259 GLN A O 1
ATOM 2096 N N . THR A 1 260 ? -0.938 13.257 -19.407 1.00 92.88 260 THR A N 1
ATOM 2097 C CA . THR A 1 260 ? 0.525 13.226 -19.302 1.00 92.88 260 THR A CA 1
ATOM 2098 C C . THR A 1 260 ? 0.988 12.005 -18.512 1.00 92.88 260 THR A C 1
ATOM 2100 O O . THR A 1 260 ? 1.865 11.280 -18.981 1.00 92.88 260 THR A O 1
ATOM 2103 N N . ALA A 1 261 ? 0.364 11.722 -17.363 1.00 93.94 261 ALA A N 1
ATOM 2104 C CA . ALA A 1 261 ? 0.684 10.538 -16.567 1.00 93.94 261 ALA A CA 1
ATOM 2105 C C . ALA A 1 261 ? 0.430 9.250 -17.366 1.00 93.94 261 ALA A C 1
ATOM 2107 O O . ALA A 1 261 ? 1.304 8.387 -17.433 1.00 93.94 261 ALA A O 1
ATOM 2108 N N . LYS A 1 262 ? -0.710 9.163 -18.069 1.00 95.31 262 LYS A N 1
ATOM 2109 C CA . LYS A 1 262 ? -1.048 8.037 -18.961 1.00 95.31 262 LYS A CA 1
ATOM 2110 C C . LYS A 1 262 ? 0.032 7.779 -20.002 1.00 95.31 262 LYS A C 1
ATOM 2112 O O . LYS A 1 262 ? 0.418 6.632 -20.219 1.00 95.31 262 LYS A O 1
ATOM 2117 N N . ALA A 1 263 ? 0.512 8.833 -20.661 1.00 94.31 263 ALA A N 1
ATOM 2118 C CA . ALA A 1 263 ? 1.545 8.715 -21.682 1.00 94.31 263 ALA A CA 1
ATOM 2119 C C . ALA A 1 263 ? 2.874 8.212 -21.097 1.00 94.31 263 ALA A C 1
ATOM 2121 O O . ALA A 1 263 ? 3.518 7.361 -21.706 1.00 94.31 263 ALA A O 1
ATOM 2122 N N . ILE A 1 264 ? 3.273 8.693 -19.915 1.00 93.56 264 ILE A N 1
ATOM 2123 C CA . ILE A 1 264 ? 4.525 8.266 -19.275 1.00 93.56 264 ILE A CA 1
ATOM 2124 C C . ILE A 1 264 ? 4.419 6.823 -18.767 1.00 93.56 264 ILE A C 1
ATOM 2126 O O . ILE A 1 264 ? 5.328 6.034 -19.009 1.00 93.56 264 ILE A O 1
ATOM 2130 N N . TYR A 1 265 ? 3.305 6.432 -18.143 1.00 94.38 265 TYR A N 1
ATOM 2131 C CA . TYR A 1 265 ? 3.100 5.044 -17.717 1.00 94.38 265 TYR A CA 1
ATOM 2132 C C . TYR A 1 265 ? 3.111 4.059 -18.891 1.00 94.38 265 TYR A C 1
ATOM 2134 O O . TYR A 1 265 ? 3.707 2.991 -18.777 1.00 94.38 265 TYR A O 1
ATOM 2142 N N . ARG A 1 266 ? 2.530 4.422 -20.044 1.00 94.00 266 ARG A N 1
ATOM 2143 C CA . ARG A 1 266 ? 2.639 3.606 -21.267 1.00 94.00 266 ARG A CA 1
ATOM 2144 C C . ARG A 1 266 ? 4.088 3.449 -21.718 1.00 94.00 266 ARG A C 1
ATOM 2146 O O . ARG A 1 266 ? 4.507 2.330 -21.966 1.00 94.00 266 ARG A O 1
ATOM 2153 N N . LYS A 1 267 ? 4.884 4.525 -21.703 1.00 92.06 267 LYS A N 1
ATOM 2154 C CA . LYS A 1 267 ? 6.325 4.439 -21.999 1.00 92.06 267 LYS A CA 1
ATOM 2155 C C . LYS A 1 267 ? 7.077 3.541 -21.010 1.00 92.06 267 LYS A C 1
ATOM 2157 O O . LYS A 1 267 ? 7.919 2.758 -21.437 1.00 92.06 267 LYS A O 1
ATOM 2162 N N . LYS A 1 268 ? 6.772 3.619 -19.706 1.00 90.81 268 LYS A N 1
ATOM 2163 C CA . LYS A 1 268 ? 7.332 2.702 -18.692 1.00 90.81 268 LYS A CA 1
ATOM 2164 C C . LYS A 1 268 ? 6.961 1.240 -18.997 1.00 90.81 268 LYS A C 1
ATOM 2166 O O . LYS A 1 268 ? 7.819 0.364 -18.903 1.00 90.81 268 LYS A O 1
ATOM 2171 N N . ALA A 1 269 ? 5.720 0.976 -19.412 1.00 90.12 269 ALA A N 1
ATOM 2172 C CA . ALA A 1 269 ? 5.277 -0.357 -19.819 1.00 90.12 269 ALA A CA 1
ATOM 2173 C C . ALA A 1 269 ? 6.003 -0.855 -21.079 1.00 90.12 269 ALA A C 1
ATOM 2175 O O . ALA A 1 269 ? 6.565 -1.947 -21.053 1.00 90.12 269 ALA A O 1
ATOM 2176 N N . ASP A 1 270 ? 6.072 -0.042 -22.137 1.00 87.75 270 ASP A N 1
ATOM 2177 C CA . ASP A 1 270 ? 6.789 -0.371 -23.377 1.00 87.75 270 ASP A CA 1
ATOM 2178 C C . ASP A 1 270 ? 8.268 -0.661 -23.097 1.00 87.75 270 ASP A C 1
ATOM 2180 O O . ASP A 1 270 ? 8.847 -1.601 -23.638 1.00 87.75 270 ASP A O 1
ATOM 2184 N N . ARG A 1 271 ? 8.879 0.104 -22.184 1.00 84.75 271 ARG A N 1
ATOM 2185 C CA . ARG A 1 271 ? 10.253 -0.127 -21.738 1.00 84.75 271 ARG A CA 1
ATOM 218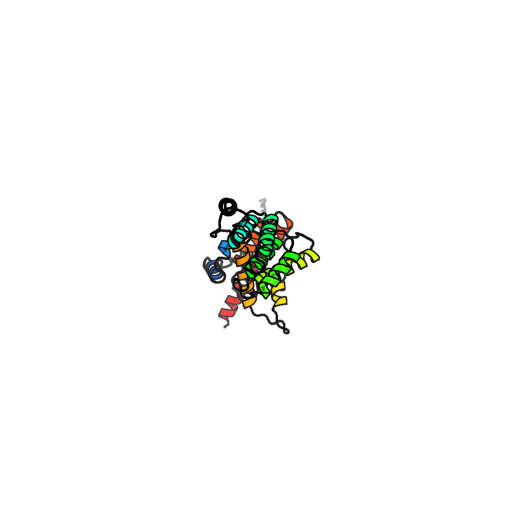6 C C . ARG A 1 271 ? 10.409 -1.473 -21.036 1.00 84.75 271 ARG A C 1
ATOM 2188 O O . ARG A 1 271 ? 11.377 -2.177 -21.322 1.00 84.75 271 ARG A O 1
ATOM 2195 N N . ALA A 1 272 ? 9.493 -1.836 -20.140 1.00 83.94 272 ALA A N 1
ATOM 2196 C CA . ALA A 1 272 ? 9.512 -3.143 -19.487 1.00 83.94 272 ALA A CA 1
ATOM 2197 C C . ALA A 1 272 ? 9.413 -4.279 -20.522 1.00 83.94 272 ALA A C 1
ATOM 2199 O O . ALA A 1 272 ? 10.208 -5.217 -20.479 1.00 83.94 272 ALA A O 1
ATOM 2200 N N . LEU A 1 273 ? 8.520 -4.152 -21.507 1.00 81.38 273 LEU A N 1
ATOM 2201 C CA . LEU A 1 273 ? 8.377 -5.127 -22.593 1.00 81.38 273 LEU A CA 1
ATOM 2202 C C . LEU A 1 273 ? 9.642 -5.224 -23.452 1.00 81.38 273 LEU A C 1
ATOM 2204 O O . LEU A 1 273 ? 10.171 -6.314 -23.631 1.00 81.38 273 LEU A O 1
ATOM 2208 N N . PHE A 1 274 ? 10.208 -4.098 -23.888 1.00 79.00 274 PHE A N 1
ATOM 2209 C CA . PHE A 1 274 ? 11.460 -4.082 -24.650 1.00 79.00 274 PHE A CA 1
ATOM 2210 C C . PHE A 1 274 ? 12.615 -4.756 -23.892 1.00 79.00 274 PHE A C 1
ATOM 2212 O O . PHE A 1 274 ? 13.416 -5.500 -24.457 1.00 79.00 274 PHE A O 1
ATOM 2219 N N . MET A 1 275 ? 12.699 -4.523 -22.581 1.00 71.38 275 MET A N 1
ATOM 2220 C CA . MET A 1 275 ? 13.699 -5.159 -21.727 1.00 71.38 275 MET A CA 1
ATOM 2221 C C . MET A 1 275 ? 13.564 -6.686 -21.682 1.00 71.38 275 MET A C 1
ATOM 2223 O O . MET A 1 275 ? 14.574 -7.366 -21.497 1.00 71.38 275 MET A O 1
ATOM 2227 N N . GLN A 1 276 ? 12.352 -7.221 -21.857 1.00 69.00 276 GLN A N 1
ATOM 2228 C CA . GLN A 1 276 ? 12.111 -8.663 -21.942 1.00 69.00 276 GLN A CA 1
ATOM 2229 C C . GLN A 1 276 ? 12.796 -9.254 -23.173 1.00 69.00 276 GLN A C 1
ATOM 2231 O O . GLN A 1 276 ? 13.491 -10.264 -23.077 1.00 69.00 276 GLN A O 1
ATOM 2236 N N . GLU A 1 277 ? 12.633 -8.588 -24.313 1.00 62.44 277 GLU A N 1
ATOM 2237 C CA . GLU A 1 277 ? 13.140 -9.037 -25.609 1.00 62.44 277 GLU A CA 1
ATOM 2238 C C . GLU A 1 277 ? 14.672 -9.099 -25.616 1.00 62.44 277 GLU A C 1
ATOM 2240 O O . GLU A 1 277 ? 15.260 -10.132 -25.936 1.00 62.44 277 GLU A O 1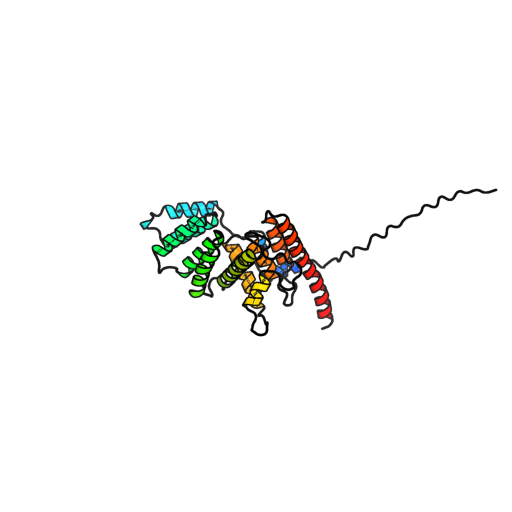
ATOM 2245 N N . VAL A 1 278 ? 15.326 -8.020 -25.172 1.00 61.44 278 VAL A N 1
ATOM 2246 C CA . VAL A 1 278 ? 16.794 -7.904 -25.182 1.00 61.44 278 VAL A CA 1
ATOM 2247 C C . VAL A 1 278 ? 17.458 -8.891 -24.214 1.00 61.44 278 VAL A C 1
ATOM 2249 O O . VAL A 1 278 ? 18.462 -9.530 -24.557 1.00 61.44 278 VAL A O 1
ATOM 2252 N N . ILE A 1 279 ? 16.905 -9.054 -23.005 1.00 59.03 279 ILE A N 1
ATOM 2253 C CA . ILE A 1 279 ? 17.436 -10.015 -22.026 1.00 59.03 279 ILE A CA 1
ATOM 2254 C C . ILE A 1 279 ? 17.224 -11.447 -22.524 1.00 59.03 279 ILE A C 1
ATOM 2256 O O . ILE A 1 279 ? 18.150 -12.250 -22.438 1.00 59.03 279 ILE A O 1
ATOM 2260 N N . GLY A 1 280 ? 16.050 -11.755 -23.086 1.00 57.16 280 GLY A N 1
ATOM 2261 C CA . GLY A 1 280 ? 15.753 -13.075 -23.641 1.00 57.16 280 GLY A CA 1
ATOM 2262 C C . GLY A 1 280 ? 16.782 -13.501 -24.688 1.00 57.16 280 GLY A C 1
ATOM 2263 O O . GLY A 1 280 ? 17.362 -14.578 -24.576 1.00 57.16 280 GLY A O 1
ATOM 2264 N N . THR A 1 281 ? 17.091 -12.623 -25.647 1.00 59.34 281 THR A N 1
ATOM 2265 C CA . THR A 1 281 ? 18.064 -12.930 -26.710 1.00 59.34 281 THR A CA 1
ATOM 2266 C C . THR A 1 281 ? 19.498 -13.086 -26.205 1.00 59.34 281 THR A C 1
ATOM 2268 O O . THR A 1 281 ? 20.181 -14.034 -26.580 1.00 59.34 281 THR A O 1
ATOM 2271 N N . SER A 1 282 ? 19.953 -12.191 -25.322 1.00 57.06 282 SER A N 1
ATOM 2272 C CA . SER A 1 282 ? 21.342 -12.207 -24.836 1.00 57.06 282 SER A CA 1
ATOM 2273 C C . SER A 1 282 ? 21.611 -13.367 -23.878 1.00 57.06 282 SER A C 1
ATOM 2275 O O . SER A 1 282 ? 22.703 -13.929 -23.883 1.00 57.06 282 SER A O 1
ATOM 2277 N N . ARG A 1 283 ? 20.609 -13.775 -23.092 1.00 56.03 283 ARG A N 1
ATOM 2278 C CA . ARG A 1 283 ? 20.711 -14.949 -22.227 1.00 56.03 283 ARG A CA 1
ATOM 2279 C C . ARG A 1 283 ? 20.738 -16.248 -23.019 1.00 56.03 283 ARG A C 1
ATOM 2281 O O . ARG A 1 283 ? 21.596 -17.065 -22.737 1.00 56.03 283 ARG A O 1
ATOM 2288 N N . VAL A 1 284 ? 19.835 -16.439 -23.986 1.00 53.84 284 VAL A N 1
ATOM 2289 C CA . VAL A 1 284 ? 19.856 -17.650 -24.829 1.00 53.84 284 VAL A CA 1
ATOM 2290 C C . VAL A 1 284 ? 21.208 -17.782 -25.517 1.00 53.84 284 VAL A C 1
ATOM 2292 O O . VAL A 1 284 ? 21.766 -18.867 -25.549 1.00 53.84 284 VAL A O 1
ATOM 2295 N N . GLN A 1 285 ? 21.763 -16.674 -26.008 1.00 49.59 285 GLN A N 1
ATOM 2296 C CA . GLN A 1 285 ? 23.100 -16.679 -26.583 1.00 49.59 285 GLN A CA 1
ATOM 2297 C C . GLN A 1 285 ? 24.168 -17.118 -25.567 1.00 49.59 285 GLN A C 1
ATOM 2299 O O . GLN A 1 285 ? 24.965 -17.992 -25.880 1.00 49.59 285 GLN A O 1
ATOM 2304 N N . LYS A 1 286 ? 24.157 -16.571 -24.347 1.00 52.62 286 LYS A N 1
ATOM 2305 C CA . LYS A 1 286 ? 25.120 -16.942 -23.304 1.00 52.62 286 LYS A CA 1
ATOM 2306 C C . LYS A 1 286 ? 24.964 -18.394 -22.823 1.00 52.62 286 LYS A C 1
ATOM 2308 O O . LYS A 1 286 ? 25.957 -19.092 -22.701 1.00 52.62 286 LYS A O 1
ATOM 2313 N N . ASP A 1 287 ? 23.733 -18.859 -22.608 1.00 52.50 287 ASP A N 1
ATOM 2314 C CA . ASP A 1 287 ? 23.418 -20.237 -22.197 1.00 52.50 287 ASP A CA 1
ATOM 2315 C C . ASP A 1 287 ? 23.804 -21.270 -23.291 1.00 52.50 287 ASP A C 1
ATOM 2317 O O . ASP A 1 287 ? 23.825 -22.466 -23.019 1.00 52.50 287 ASP A O 1
ATOM 2321 N N . LEU A 1 288 ? 24.079 -20.829 -24.528 1.00 45.06 288 LEU A N 1
ATOM 2322 C CA . LEU A 1 288 ? 24.622 -21.651 -25.621 1.00 45.06 288 LEU A CA 1
ATOM 2323 C C . LEU A 1 288 ? 26.156 -21.582 -25.734 1.00 45.06 288 LEU A C 1
ATOM 2325 O O . LEU A 1 288 ? 26.745 -22.396 -26.446 1.00 45.06 288 LEU A O 1
ATOM 2329 N N . GLU A 1 289 ? 26.784 -20.585 -25.108 1.00 55.50 289 GLU A N 1
ATOM 2330 C CA . GLU A 1 289 ? 28.236 -20.367 -25.094 1.00 55.50 289 GLU A CA 1
ATOM 2331 C C . GLU A 1 289 ? 28.917 -21.025 -23.870 1.00 55.50 289 GLU A C 1
ATOM 2333 O O . GLU A 1 289 ? 30.127 -21.258 -23.920 1.00 55.50 289 GLU A O 1
ATOM 2338 N N . ASP A 1 290 ? 28.145 -21.351 -22.822 1.00 40.44 290 ASP A N 1
ATOM 2339 C CA . ASP A 1 290 ? 28.541 -22.082 -21.600 1.00 40.44 290 ASP A CA 1
ATOM 2340 C C . ASP A 1 290 ? 28.206 -23.592 -21.682 1.00 40.44 290 ASP A C 1
ATOM 2342 O O . ASP A 1 290 ? 29.011 -24.410 -21.169 1.00 40.44 290 ASP A O 1
#

pLDDT: mean 84.04, std 17.84, range [39.06, 98.88]

Foldseek 3Di:
DDDDDDDDDDPPPDPDPPPPPPPFPDDPVLVVQLCVLVPCLLCLLVVNDDDDDLVVLVVLLVVLPVQDPVRRDLVSLVSNLLSCVVNLNLVVSLVSLVVSCVVCVPPPLLVSLQSNLVSCVSVVVLVSSLVSLVVNCVVPCCPPNNLSVLVNLLSVLQVVLCVVVNPPDPPSFLDQDDLQTRSRVSQQVVAQDPVSDHDLVSLSSNLSSLSVCSVSHPSLALSSLQNNLRSQLNDPDDLRNLQSSLSSLCSSLVSDPDPSNVVSSNSNSVSSVVSSRVSVVVVVVVVVVD

Solvent-accessible surface area (backbone atoms only — not comparable to full-atom values): 16066 Å² total; per-residue (Å²): 138,90,84,83,87,80,82,83,78,81,80,80,78,78,79,71,78,83,75,78,75,76,79,65,91,80,55,72,62,61,56,53,52,27,39,70,76,43,66,63,51,66,33,47,60,73,62,64,64,97,74,83,53,66,70,52,31,52,49,47,36,56,61,50,60,69,44,54,79,93,72,55,49,71,67,49,39,49,53,36,16,54,26,31,38,74,69,70,36,19,68,60,14,39,53,39,43,53,51,42,44,70,77,38,69,84,56,64,52,46,62,51,25,41,49,43,11,49,27,27,42,74,58,68,39,50,70,63,8,46,57,25,38,51,53,14,38,74,70,44,56,64,48,84,81,31,22,61,60,43,51,46,52,50,51,53,50,51,51,56,34,27,74,74,70,38,79,90,51,58,53,72,52,81,72,74,87,60,88,55,40,52,54,31,37,55,52,46,72,74,59,35,47,100,84,68,52,65,65,73,65,55,45,56,48,41,41,52,20,45,53,49,47,27,73,77,57,60,41,67,37,37,66,57,21,40,41,41,17,27,31,44,54,56,72,89,79,65,71,58,29,23,69,62,15,20,49,20,18,47,47,22,28,70,59,47,88,50,67,69,29,30,54,50,25,46,50,46,16,53,47,30,48,53,48,33,53,58,45,52,55,56,46,56,53,48,71,71,75,110

Sequence (290 aa):
MYFTIGCLSLLATTLLPNQQLNACAWDYDTIAMERQRFPEAHELIVGYFVRHSDAYYQWRIEDRLKTPFGNRTPAQYDDIAVAYDKLGDSPKAIATMLEKMQRWPDQLKYESQANLGTFYIHNNELEKGLIHIKKAIEINPDAHFGREIYQQLLVEYVIEQRETNGNNNLPLNRSTDTVFPGFSEYVFNKFQDENGSFEGKEFKKAAKGILGMMRFGHYDSPILLEALGDVLLFRVGSGQSNMIAARAYLKAAMETDSQTAKAIYRKKADRALFMQEVIGTSRVQKDLED

Nearest PDB structures (foldseek):
  7t7t-assembly1_A  TM=4.032E-01  e=1.144E-01  Citrus unshiu
  4gyo-assembly2_A  TM=4.191E-01  e=8.888E-01  Bacillus subtilis subsp. subtilis str. 168
  3ro3-assembly1_A  TM=3.781E-01  e=1.242E+00  Mus musculus
  6u3w-assembly1_B  TM=3.219E-01  e=1.096E+00  Saccharomyces cerevisiae S288C
  3mv2-assembly1_B  TM=3.449E-01  e=8.513E+00  Saccharomyces cerevisiae

Secondary structure (DSSP, 8-state):
---------------------------HHHHHHHHHHSTTHHHHHHT-S----HHHHHHHHHHHHTS-GGG--HHHHHHHHHHHHHTT-HHHHHHHHHHHHHH-TTSSHHHHHHHHHHHHHHTT-HHHHHHHHHHHHHH-TTGGGTHHHHHHHHHHHHHHHHHHH-TT-SSS----S-SS-THHHHHHHHH--TTS---THHHHHHHHHHHHHHHHTTTT-HHHHHHHHHHHT--SS---SHHHHHHHHHHHHHS---HHHHHHHHHHHHHHHHHHHHHHHHHHHHHHH-

Radius of gyration: 25.51 Å; Cα contacts (8 Å, |Δi|>4): 339; chains: 1; bounding box: 56×41×119 Å

Mean predicted aligned error: 9.1 Å